Protein AF-A0A7J8V7Q7-F1 (afdb_monomer)

Foldseek 3Di:
DDPDDDALLVLLVLLLVLLVVCVVPVPPPVVVSLVSLVVSLVVLVVQQVVDPPPPLDRPWADQWWQGLLQSLLSSLSSCLSNVDALVRDPNLVSSLVNLVVQQFPQLFHAFDLVLLVLVVVVVCVVPDPPPPPDDPPPPSPDDPSTDGDPPNDHDLLSRLSNLSSCLSNVVLVVDCVSNVSSLVVLVVQADPVRFGDDDDFITDHPSPDTDRPPCSSPVRSVVSNVSCCVRRVVPD

InterPro domains:
  IPR008930 Terpenoid cyclases/protein prenyltransferase alpha-alpha toroid [SSF48239] (4-233)
  IPR018333 Squalene cyclase [PTHR11764] (4-233)
  IPR032696 Squalene cyclase, C-terminal [PF13243] (27-119)
  IPR032696 Squalene cyclase, C-terminal [PF13243] (122-229)

Radius of gyration: 18.78 Å; Cα contacts (8 Å, |Δi|>4): 303; chains: 1; bounding box: 58×44×45 Å

Mean predicted aligned error: 10.27 Å

Nearest PDB structures (foldseek):
  8j5z-assembly1_A  TM=9.417E-01  e=1.611E-15  Tripterygium wilfordii
  1w6k-assembly1_A  TM=9.459E-01  e=1.764E-14  Homo sapiens
  1w6j-assembly1_A  TM=9.317E-01  e=9.100E-15  Homo sapiens
  8qag-assembly1_A  TM=4.735E-01  e=1.764E+00  synthetic construct
  1ywt-assembly1_A  TM=2.504E-01  e=2.935E+00  Homo sapiens

Solvent-accessible surface area (backbone atoms only — not comparable to full-atom values): 13330 Å² total; per-residue (Å²): 140,80,89,80,77,90,48,62,57,62,49,18,52,51,33,40,53,52,46,52,48,43,73,78,42,66,82,65,60,49,66,63,53,50,54,50,42,51,54,49,48,51,51,52,53,47,58,62,55,77,64,86,63,91,76,76,72,74,68,43,79,30,68,66,25,60,30,48,38,47,31,43,23,32,47,36,48,21,40,33,48,73,71,43,39,49,90,79,28,70,68,48,42,51,51,48,54,44,53,64,73,57,53,35,96,82,26,28,26,24,71,31,68,58,22,53,46,45,44,53,51,52,53,49,60,75,71,45,97,55,83,81,81,56,71,97,81,66,86,62,95,72,70,62,56,76,32,60,26,85,87,70,40,62,34,65,50,42,26,20,33,41,45,44,24,37,55,63,44,48,35,50,83,75,57,42,63,64,52,54,31,29,48,51,46,51,61,73,51,46,43,98,89,69,50,46,71,89,73,80,76,50,26,31,41,87,73,78,43,77,38,80,60,80,60,44,50,51,55,35,41,54,50,28,52,51,51,41,45,58,63,57,73,58,52,129

Structure (mmCIF, N/CA/C/O backbone):
data_AF-A0A7J8V7Q7-F1
#
_entry.id   AF-A0A7J8V7Q7-F1
#
loop_
_atom_site.group_PDB
_atom_site.id
_atom_site.type_symbol
_atom_site.label_atom_id
_atom_site.label_alt_id
_atom_site.label_comp_id
_atom_site.label_asym_id
_atom_site.label_entity_id
_atom_site.label_seq_id
_atom_site.pdbx_PDB_ins_code
_atom_site.Cartn_x
_atom_site.Cartn_y
_atom_site.Cartn_z
_atom_site.occupancy
_atom_site.B_iso_or_equiv
_atom_site.auth_seq_id
_atom_site.auth_comp_id
_atom_site.auth_asym_id
_atom_site.auth_atom_id
_atom_site.pdbx_PDB_model_num
ATOM 1 N N . MET A 1 1 ? 18.958 2.320 27.757 1.00 29.66 1 MET A N 1
ATOM 2 C CA . MET A 1 1 ? 18.948 1.315 26.677 1.00 29.66 1 MET A CA 1
ATOM 3 C C . MET A 1 1 ? 17.502 0.962 26.425 1.00 29.66 1 MET A C 1
ATOM 5 O O . MET A 1 1 ? 16.954 0.161 27.166 1.00 29.66 1 MET A O 1
ATOM 9 N N . ASP A 1 2 ? 16.879 1.636 25.466 1.00 30.38 2 ASP A N 1
ATOM 10 C CA . ASP A 1 2 ? 15.508 1.348 25.057 1.00 30.38 2 ASP A CA 1
ATOM 11 C C . ASP A 1 2 ? 15.601 0.838 23.616 1.00 30.38 2 ASP A C 1
ATOM 13 O O . ASP A 1 2 ? 15.837 1.603 22.685 1.00 30.38 2 ASP A O 1
ATOM 17 N N 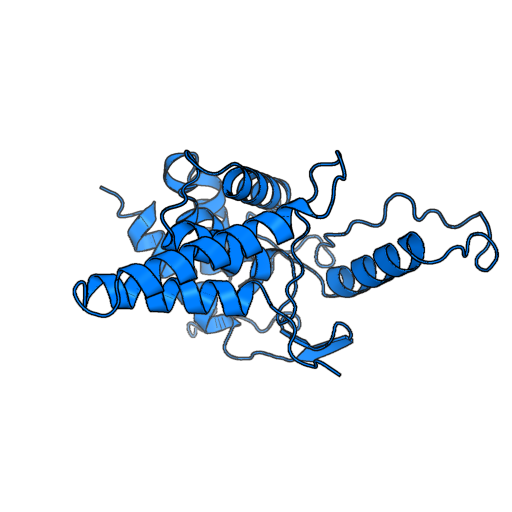. TRP A 1 3 ? 15.602 -0.485 23.447 1.00 37.41 3 TRP A N 1
ATOM 18 C CA . TRP A 1 3 ? 15.808 -1.129 22.142 1.00 37.41 3 TRP A CA 1
ATOM 19 C C . TRP A 1 3 ? 14.508 -1.214 21.319 1.00 37.41 3 TRP A C 1
ATOM 21 O O . TRP A 1 3 ? 14.531 -1.683 20.183 1.00 37.41 3 TRP A O 1
ATOM 31 N N . GLN A 1 4 ? 13.373 -0.747 21.857 1.00 45.50 4 GLN A N 1
ATOM 32 C CA . GLN A 1 4 ? 12.086 -0.714 21.160 1.00 45.50 4 GLN A CA 1
ATOM 33 C C . GLN A 1 4 ? 11.861 0.642 20.491 1.00 45.50 4 GLN A C 1
ATOM 35 O O . GLN A 1 4 ? 11.485 1.625 21.124 1.00 45.50 4 GLN A O 1
ATOM 40 N N . HIS A 1 5 ? 12.055 0.682 19.177 1.00 57.38 5 HIS A N 1
ATOM 41 C CA . HIS A 1 5 ? 11.682 1.839 18.371 1.00 57.38 5 HIS A CA 1
ATOM 42 C C . HIS A 1 5 ? 10.212 1.725 17.946 1.00 57.38 5 HIS A C 1
ATOM 44 O O . HIS A 1 5 ? 9.703 0.634 17.680 1.00 57.38 5 HIS A O 1
ATOM 50 N N . ARG A 1 6 ? 9.511 2.862 17.891 1.00 63.06 6 ARG A N 1
ATOM 51 C CA . ARG A 1 6 ? 8.138 2.928 17.374 1.00 63.06 6 ARG A CA 1
ATOM 52 C C . ARG A 1 6 ? 8.191 2.984 15.850 1.00 63.06 6 ARG A C 1
ATOM 54 O O . ARG A 1 6 ? 8.790 3.899 15.298 1.00 63.06 6 ARG A O 1
ATOM 61 N N . TYR A 1 7 ? 7.553 2.019 15.198 1.00 69.69 7 TYR A N 1
ATOM 62 C CA . TYR A 1 7 ? 7.529 1.885 13.742 1.00 69.69 7 TYR A CA 1
ATOM 63 C C . TYR A 1 7 ? 6.124 2.134 13.201 1.00 69.69 7 TYR A C 1
ATOM 65 O O . TYR A 1 7 ? 5.144 1.644 13.766 1.00 69.69 7 TYR A O 1
ATOM 73 N N . VAL A 1 8 ? 6.031 2.857 12.085 1.00 76.06 8 VAL A N 1
ATOM 74 C CA . VAL A 1 8 ? 4.761 3.185 11.416 1.00 76.06 8 VAL A CA 1
ATOM 75 C C . VAL A 1 8 ? 4.003 1.918 11.024 1.00 76.06 8 VAL A C 1
ATOM 77 O O . VAL A 1 8 ? 2.780 1.870 11.133 1.00 76.06 8 VAL A O 1
ATOM 80 N N . GLU A 1 9 ? 4.722 0.882 10.608 1.00 76.12 9 GLU A N 1
ATOM 81 C CA . GLU A 1 9 ? 4.171 -0.391 10.154 1.00 76.12 9 GLU A CA 1
ATOM 82 C C . GLU A 1 9 ? 3.488 -1.136 11.306 1.00 76.12 9 GLU A C 1
ATOM 84 O O . GLU A 1 9 ? 2.315 -1.503 11.209 1.00 76.12 9 GLU A O 1
ATOM 89 N N . CYS A 1 10 ? 4.183 -1.260 12.443 1.00 81.69 10 CYS A N 1
ATOM 90 C CA . CYS A 1 10 ? 3.647 -1.882 13.653 1.00 81.69 10 CYS A CA 1
ATOM 91 C C . CYS A 1 10 ? 2.465 -1.084 14.218 1.00 81.69 10 CYS A C 1
ATOM 93 O O . CYS A 1 10 ? 1.445 -1.660 14.597 1.00 81.69 10 CYS A O 1
ATOM 95 N N . THR A 1 11 ? 2.578 0.248 14.253 1.00 84.31 11 THR A N 1
ATOM 96 C CA . THR A 1 11 ? 1.502 1.126 14.729 1.00 84.31 11 THR A CA 1
ATOM 97 C C . THR A 1 11 ? 0.268 1.036 13.831 1.00 84.31 11 THR A C 1
ATOM 99 O O . THR A 1 11 ? -0.846 0.914 14.335 1.00 84.31 11 THR A O 1
ATOM 102 N N . SER A 1 12 ? 0.446 1.028 12.510 1.00 85.69 12 SER A N 1
ATOM 103 C CA . SER A 1 12 ? -0.652 0.882 11.552 1.00 85.69 12 SER A CA 1
ATOM 104 C C . SER A 1 12 ? -1.359 -0.468 11.678 1.00 85.69 12 SER A C 1
ATOM 106 O O . SER A 1 12 ? -2.589 -0.510 11.715 1.00 85.69 12 SER A O 1
ATOM 108 N N . ALA A 1 13 ? -0.607 -1.565 11.799 1.00 87.44 13 ALA A N 1
ATOM 109 C CA . ALA A 1 13 ? -1.185 -2.891 12.006 1.00 87.44 13 ALA A CA 1
ATOM 110 C C . ALA A 1 13 ? -2.017 -2.954 13.300 1.00 87.44 13 ALA A C 1
ATOM 112 O O . ALA A 1 13 ? -3.133 -3.478 13.297 1.00 87.44 13 ALA A O 1
ATOM 113 N N . ALA A 1 14 ? -1.520 -2.349 14.385 1.00 89.38 14 ALA A N 1
ATOM 114 C CA . ALA A 1 14 ? -2.255 -2.253 15.643 1.00 89.38 14 ALA A CA 1
ATOM 115 C C . ALA A 1 14 ? -3.551 -1.434 15.501 1.00 89.38 14 ALA A C 1
ATOM 117 O O . ALA A 1 14 ? -4.594 -1.871 15.985 1.00 89.38 14 ALA A O 1
ATOM 118 N N . ILE A 1 15 ? -3.522 -0.292 14.797 1.00 89.19 15 ILE A N 1
ATOM 119 C CA . ILE A 1 15 ? -4.731 0.505 14.521 1.00 89.19 15 ILE A CA 1
ATOM 120 C C . ILE A 1 15 ? -5.761 -0.330 13.756 1.00 89.19 15 ILE A C 1
ATOM 122 O O . ILE A 1 15 ? -6.925 -0.353 14.144 1.00 89.19 15 ILE A O 1
ATOM 126 N N . GLN A 1 16 ? -5.351 -1.033 12.697 1.00 89.38 16 GLN A N 1
ATOM 127 C CA . GLN A 1 16 ? -6.253 -1.856 11.882 1.00 89.38 16 GLN A CA 1
ATOM 128 C C . GLN A 1 16 ? -6.926 -2.960 12.708 1.00 89.38 16 GLN A C 1
ATOM 130 O O . GLN A 1 16 ? -8.142 -3.156 12.610 1.00 89.38 16 GLN A O 1
ATOM 135 N N . ALA A 1 17 ? -6.152 -3.652 13.550 1.00 91.19 17 ALA A N 1
ATOM 136 C CA . ALA A 1 17 ? -6.665 -4.693 14.434 1.00 91.19 17 ALA A CA 1
ATOM 137 C C . ALA A 1 17 ? -7.655 -4.122 15.461 1.00 91.19 17 ALA A C 1
ATOM 139 O O . ALA A 1 17 ? -8.765 -4.634 15.598 1.00 91.19 17 ALA A O 1
ATOM 140 N N . LEU A 1 18 ? -7.295 -3.022 16.129 1.00 90.31 18 LEU A N 1
ATOM 141 C CA . LEU A 1 18 ? -8.142 -2.366 17.128 1.00 90.31 18 LEU A CA 1
ATOM 142 C C . LEU A 1 18 ? -9.422 -1.779 16.522 1.00 90.31 18 LEU A C 1
ATOM 144 O O . LEU A 1 18 ? -10.497 -1.918 17.104 1.00 90.31 18 LEU A O 1
ATOM 148 N N . ALA A 1 19 ? -9.333 -1.163 15.343 1.00 88.69 19 ALA A N 1
ATOM 149 C CA . ALA A 1 19 ? -10.485 -0.627 14.626 1.00 88.69 19 ALA A CA 1
ATOM 150 C C . ALA A 1 19 ? -11.458 -1.742 14.214 1.00 88.69 19 ALA A C 1
ATOM 152 O O . ALA A 1 19 ? -12.671 -1.583 14.348 1.00 88.69 19 ALA A O 1
ATOM 153 N N . SER A 1 20 ? -10.938 -2.887 13.761 1.00 89.44 20 SER A N 1
ATOM 154 C CA . SER A 1 20 ? -11.755 -4.058 13.412 1.00 89.44 20 SER A CA 1
ATOM 155 C C . SER A 1 20 ? -12.376 -4.706 14.650 1.00 89.44 20 SER A C 1
ATOM 157 O O . SER A 1 20 ? -13.566 -5.012 14.655 1.00 89.44 20 SER A O 1
ATOM 159 N N . PHE A 1 21 ? -11.609 -4.840 15.735 1.00 91.25 21 PHE A N 1
ATOM 160 C CA . PHE A 1 21 ? -12.097 -5.363 17.010 1.00 91.25 21 PHE A CA 1
ATOM 161 C C . PHE A 1 21 ? -13.221 -4.497 17.590 1.00 91.25 21 PHE A C 1
ATOM 163 O O . PHE A 1 21 ? -14.263 -5.024 17.971 1.00 91.25 21 PHE A O 1
ATOM 170 N N . LYS A 1 22 ? -13.066 -3.166 17.571 1.00 90.25 22 LYS A N 1
ATOM 171 C CA . LYS A 1 22 ? -14.096 -2.216 18.020 1.00 90.25 22 LYS A CA 1
ATOM 172 C C . LYS A 1 22 ? -15.410 -2.352 17.240 1.00 90.25 22 LYS A C 1
ATOM 174 O O . LYS A 1 22 ? -16.469 -2.132 17.818 1.00 90.25 22 LYS A O 1
ATOM 179 N N . LYS A 1 23 ? -15.365 -2.718 15.951 1.00 88.06 23 LYS A N 1
ATOM 180 C CA . LYS A 1 23 ? -16.579 -2.972 15.150 1.00 88.06 23 LYS A CA 1
ATOM 181 C C . LYS A 1 23 ? -17.329 -4.228 15.607 1.00 88.06 23 LYS A C 1
ATOM 183 O O . LYS A 1 23 ? -18.551 -4.239 15.548 1.00 88.06 23 LYS A O 1
ATOM 188 N N . LEU A 1 24 ? -16.610 -5.264 16.043 1.00 91.25 24 LEU A N 1
ATOM 189 C CA . LEU A 1 24 ? -17.197 -6.529 16.500 1.00 91.25 24 LEU A CA 1
ATOM 190 C C . LEU A 1 24 ? -17.627 -6.487 17.975 1.00 91.25 24 LEU A C 1
ATOM 192 O O . LEU A 1 24 ? -18.631 -7.096 18.332 1.00 91.25 24 LEU A O 1
ATOM 196 N N . TYR A 1 25 ? -16.895 -5.753 18.819 1.00 91.12 25 TYR A N 1
ATOM 197 C CA . TYR A 1 25 ? -17.124 -5.661 20.265 1.00 91.12 25 TYR A CA 1
ATOM 198 C C . TYR A 1 25 ? -17.185 -4.195 20.734 1.00 91.12 25 TYR A C 1
ATOM 200 O O . TYR A 1 25 ? -16.265 -3.714 21.400 1.00 91.12 25 TYR A O 1
ATOM 208 N N . PRO A 1 26 ? -18.267 -3.462 20.410 1.00 86.81 26 PRO A N 1
ATOM 209 C CA . PRO A 1 26 ? -18.364 -2.016 20.636 1.00 86.81 26 PRO A CA 1
ATOM 210 C C . PRO A 1 26 ? -18.511 -1.597 22.107 1.00 86.81 26 PRO A C 1
ATOM 212 O O . PRO A 1 26 ? -18.423 -0.407 22.402 1.00 86.81 26 PRO A O 1
ATOM 215 N N . GLU A 1 27 ? -18.740 -2.537 23.025 1.00 89.75 27 GLU A N 1
ATOM 216 C CA . GLU A 1 27 ? -18.873 -2.275 24.468 1.00 89.75 27 GLU A CA 1
ATOM 217 C C . GLU A 1 27 ? -17.556 -2.488 25.235 1.00 89.75 27 GLU A C 1
ATOM 219 O O . GLU A 1 27 ? -17.410 -2.049 26.376 1.00 89.75 27 GLU A O 1
ATOM 224 N N . HIS A 1 28 ? -16.565 -3.148 24.626 1.00 89.56 28 HIS A N 1
ATOM 225 C CA . HIS A 1 28 ? -15.325 -3.491 25.311 1.00 89.56 28 HIS A CA 1
ATOM 226 C C . HIS A 1 28 ? -14.294 -2.361 25.210 1.00 89.56 28 HIS A C 1
ATOM 228 O O . HIS A 1 28 ? -13.642 -2.196 24.180 1.00 89.56 28 HIS A O 1
ATOM 234 N N . ARG A 1 29 ? -14.087 -1.624 26.312 1.00 88.56 29 ARG A N 1
ATOM 235 C CA . ARG A 1 29 ? -13.003 -0.626 26.474 1.00 88.56 29 ARG A CA 1
ATOM 236 C C . ARG A 1 29 ? -12.926 0.407 25.342 1.00 88.56 29 ARG A C 1
ATOM 238 O O . ARG A 1 29 ? -11.850 0.801 24.895 1.00 88.56 29 ARG A O 1
ATOM 245 N N . THR A 1 30 ? -14.080 0.861 24.877 1.00 88.38 30 THR A N 1
ATOM 246 C CA . THR A 1 30 ? -14.207 1.691 23.673 1.00 88.38 30 THR A CA 1
ATOM 247 C C . THR A 1 30 ? -13.466 3.018 23.762 1.00 88.38 30 THR A C 1
ATOM 249 O O . THR A 1 30 ? -12.860 3.443 22.775 1.00 88.38 30 THR A O 1
ATOM 252 N N . GLU A 1 31 ? -13.485 3.650 24.934 1.00 89.12 31 GLU A N 1
ATOM 253 C CA . GLU A 1 31 ? -12.775 4.902 25.194 1.00 89.12 31 GLU A CA 1
ATOM 254 C C . GLU A 1 31 ? -11.254 4.704 25.147 1.00 89.12 31 GLU A C 1
ATOM 256 O O . GLU A 1 31 ? -10.566 5.412 24.412 1.00 89.12 31 GLU A O 1
ATOM 261 N N . ASP A 1 32 ? -10.733 3.674 25.822 1.00 90.88 32 ASP A N 1
ATOM 262 C CA . ASP A 1 32 ? -9.305 3.331 25.793 1.00 90.88 32 ASP A CA 1
ATOM 263 C C . ASP A 1 32 ? -8.821 3.032 24.371 1.00 90.88 32 ASP A C 1
ATOM 265 O O . ASP A 1 32 ? -7.768 3.514 23.949 1.00 90.88 32 ASP A O 1
ATOM 269 N N . ILE A 1 33 ? -9.597 2.247 23.616 1.00 90.12 33 ILE A N 1
ATOM 270 C CA . ILE A 1 33 ? -9.275 1.891 22.231 1.00 90.12 33 ILE A CA 1
ATOM 271 C C . ILE A 1 33 ? -9.261 3.144 21.354 1.00 90.12 33 ILE A C 1
ATOM 273 O O . ILE A 1 33 ? -8.347 3.326 20.550 1.00 90.12 33 ILE A O 1
ATOM 277 N N . GLN A 1 34 ? -10.240 4.034 21.515 1.00 89.50 34 GLN A N 1
ATOM 278 C CA . GLN A 1 34 ? -10.316 5.271 20.743 1.00 89.50 34 GLN A CA 1
ATOM 279 C C . GLN A 1 34 ? -9.164 6.225 21.071 1.00 89.50 34 GLN A C 1
ATOM 281 O O . GLN A 1 34 ? -8.552 6.766 20.150 1.00 89.50 34 GLN A O 1
ATOM 286 N N . ASN A 1 35 ? -8.812 6.366 22.349 1.00 91.75 35 ASN A N 1
ATOM 287 C CA . ASN A 1 35 ? -7.662 7.154 22.789 1.00 91.75 35 ASN A CA 1
ATOM 288 C C . ASN A 1 35 ? -6.340 6.565 22.268 1.00 91.75 35 ASN A C 1
ATOM 290 O O . ASN A 1 35 ? -5.453 7.301 21.830 1.00 91.75 35 ASN A O 1
ATOM 294 N N . CYS A 1 36 ? -6.214 5.234 22.260 1.00 91.31 36 CYS A N 1
ATOM 295 C CA . CYS A 1 36 ? -5.058 4.537 21.701 1.00 91.31 36 CYS A CA 1
ATOM 296 C C . CYS A 1 36 ? -4.917 4.794 20.193 1.00 91.31 36 CYS A C 1
ATOM 298 O O . CYS A 1 36 ? -3.841 5.190 19.742 1.00 91.31 36 CYS A O 1
ATOM 300 N N . ILE A 1 37 ? -6.007 4.644 19.431 1.00 90.31 37 ILE A N 1
ATOM 301 C CA . ILE A 1 37 ? -6.035 4.926 17.990 1.00 90.31 37 ILE A CA 1
ATOM 302 C C . ILE A 1 37 ? -5.714 6.402 17.720 1.00 90.31 37 ILE A C 1
ATOM 304 O O . ILE A 1 37 ? -4.909 6.684 16.838 1.00 90.31 37 ILE A O 1
ATOM 308 N N . GLY A 1 38 ? -6.273 7.338 18.495 1.00 89.38 38 GLY A N 1
ATOM 309 C CA . GLY A 1 38 ? -6.007 8.774 18.349 1.00 89.38 38 GLY A CA 1
ATOM 310 C C . GLY A 1 38 ? -4.520 9.110 18.472 1.00 89.38 38 GLY A C 1
ATOM 311 O O . GLY A 1 38 ? -3.931 9.673 17.552 1.00 89.38 38 GLY A O 1
ATOM 312 N N . ARG A 1 39 ? -3.874 8.647 19.549 1.00 89.31 39 ARG A N 1
ATOM 313 C CA . ARG A 1 39 ? -2.424 8.810 19.745 1.00 89.31 39 ARG A CA 1
ATOM 314 C C . ARG A 1 39 ? -1.589 8.146 18.650 1.00 89.31 39 ARG A C 1
ATOM 316 O O . ARG A 1 39 ? -0.522 8.638 18.289 1.00 89.31 39 ARG A O 1
ATOM 323 N N . ALA A 1 40 ? -2.031 6.989 18.167 1.00 87.50 40 ALA A N 1
ATOM 324 C CA . ALA A 1 40 ? -1.342 6.249 17.119 1.00 87.50 40 ALA A CA 1
ATOM 325 C C . ALA A 1 40 ? -1.409 6.986 15.767 1.00 87.50 40 ALA A C 1
ATOM 327 O O . ALA A 1 40 ? -0.415 7.036 15.046 1.00 87.50 40 ALA A O 1
ATOM 328 N N . VAL A 1 41 ? -2.546 7.616 15.457 1.00 87.12 41 VAL A N 1
ATOM 329 C CA . VAL A 1 41 ? -2.707 8.497 14.291 1.00 87.12 41 VAL A CA 1
ATOM 330 C C . VAL A 1 41 ? -1.810 9.722 14.405 1.00 87.12 41 VAL A C 1
ATOM 332 O O . VAL A 1 41 ? -1.062 9.990 13.472 1.00 87.12 41 VAL A O 1
ATOM 335 N N . GLU A 1 42 ? -1.818 10.415 15.546 1.00 86.75 42 GLU A N 1
ATOM 336 C CA . GLU A 1 42 ? -0.945 11.574 15.780 1.00 86.75 42 GLU A CA 1
ATOM 337 C C . GLU A 1 42 ? 0.534 11.217 15.603 1.00 86.75 42 GLU A C 1
ATOM 339 O O . GLU A 1 42 ? 1.288 11.971 14.995 1.00 86.75 42 GLU A O 1
ATOM 344 N N . PHE A 1 43 ? 0.952 10.040 16.079 1.00 83.81 43 PHE A N 1
ATOM 345 C CA . PHE A 1 43 ? 2.304 9.537 15.849 1.00 83.81 43 PHE A CA 1
ATOM 346 C C . PHE A 1 43 ? 2.601 9.363 14.353 1.00 83.81 43 PHE A C 1
ATOM 348 O O . PHE A 1 43 ? 3.640 9.820 13.884 1.00 83.81 43 PHE A O 1
ATOM 355 N N . ILE A 1 44 ? 1.692 8.744 13.593 1.00 80.19 44 ILE A N 1
ATOM 356 C CA . ILE A 1 44 ? 1.855 8.546 12.146 1.00 80.19 44 ILE A CA 1
ATOM 357 C C . ILE A 1 44 ? 1.913 9.886 11.395 1.00 80.19 44 ILE A C 1
ATOM 359 O O . ILE A 1 44 ? 2.717 10.033 10.475 1.00 80.19 44 ILE A O 1
ATOM 363 N N . GLU A 1 45 ? 1.072 10.850 11.765 1.00 81.69 45 GLU A N 1
ATOM 364 C CA . GLU A 1 45 ? 1.049 12.186 11.161 1.00 81.69 45 GLU A CA 1
ATOM 365 C C . GLU A 1 45 ? 2.318 12.973 11.506 1.00 81.69 45 GLU A C 1
ATOM 367 O O . GLU A 1 45 ? 2.939 13.549 10.617 1.00 81.69 45 GLU A O 1
ATOM 372 N N . LYS A 1 46 ? 2.781 12.914 12.761 1.00 77.81 46 LYS A N 1
ATOM 373 C CA . LYS A 1 46 ? 4.031 13.557 13.187 1.00 77.81 46 LYS A CA 1
ATOM 374 C C . LYS A 1 46 ? 5.248 12.979 12.470 1.00 77.81 46 LYS A C 1
ATOM 376 O O . LYS A 1 46 ? 6.101 13.736 12.027 1.00 77.81 46 LYS A O 1
ATOM 381 N N . MET A 1 47 ? 5.297 11.659 12.290 1.00 69.06 47 MET A N 1
ATOM 382 C CA . MET A 1 47 ? 6.362 11.006 11.520 1.00 69.06 47 MET A CA 1
ATOM 383 C C . MET A 1 47 ? 6.373 11.424 10.049 1.00 69.06 47 ME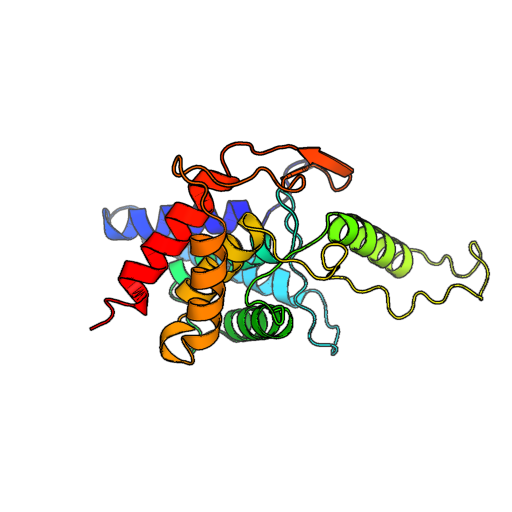T A C 1
ATOM 385 O O . MET A 1 47 ? 7.421 11.389 9.423 1.00 69.06 47 MET A O 1
ATOM 389 N N . GLN A 1 48 ? 5.234 11.852 9.499 1.00 65.31 48 GLN A N 1
ATOM 390 C CA . GLN A 1 48 ? 5.173 12.432 8.158 1.00 65.31 48 GLN A CA 1
ATOM 391 C C . GLN A 1 48 ? 5.512 13.937 8.133 1.00 65.31 48 GLN A C 1
ATOM 393 O O . GLN A 1 48 ? 5.742 14.483 7.058 1.00 65.31 48 GLN A O 1
ATOM 398 N N . ALA A 1 49 ? 5.512 14.614 9.286 1.00 51.91 49 ALA A N 1
ATOM 399 C CA . ALA A 1 49 ? 5.683 16.062 9.420 1.00 51.91 49 ALA A CA 1
ATOM 400 C C . ALA A 1 49 ? 7.062 16.498 9.956 1.00 51.91 49 ALA A C 1
ATOM 402 O O . ALA A 1 49 ? 7.349 17.691 9.950 1.00 51.91 49 ALA A O 1
ATOM 403 N N . GLU A 1 50 ? 7.905 15.574 10.434 1.00 45.97 50 GLU A N 1
ATOM 404 C CA . GLU A 1 50 ? 9.203 15.885 11.072 1.00 45.97 50 GLU A CA 1
ATOM 405 C C . GLU A 1 50 ? 10.311 16.355 10.108 1.00 45.97 50 GLU A C 1
ATOM 407 O O . GLU A 1 50 ? 11.397 16.720 10.552 1.00 45.97 50 GLU A O 1
ATOM 412 N N . ASP A 1 51 ? 10.019 16.455 8.816 1.00 38.16 51 ASP A N 1
ATOM 413 C CA . ASP A 1 51 ? 10.899 17.010 7.795 1.00 38.16 51 ASP A CA 1
ATOM 414 C C . ASP A 1 51 ? 10.191 18.220 7.153 1.00 38.16 51 ASP A C 1
ATOM 416 O O . ASP A 1 51 ? 9.302 18.102 6.309 1.00 38.16 51 ASP A O 1
ATOM 420 N N . GLY A 1 52 ? 10.572 19.415 7.607 1.00 35.00 52 GLY A N 1
ATOM 421 C CA . GLY A 1 52 ? 10.165 20.703 7.049 1.00 35.00 52 GLY A CA 1
ATOM 422 C C . GLY A 1 52 ? 10.865 21.063 5.733 1.00 35.00 52 GLY A C 1
ATOM 423 O O . GLY A 1 52 ? 11.099 22.245 5.487 1.00 35.00 52 GLY A O 1
ATOM 424 N N . SER A 1 53 ? 11.213 20.093 4.889 1.00 29.95 53 SER A N 1
ATOM 425 C CA . SER A 1 53 ? 11.620 20.330 3.510 1.00 29.95 53 SER A CA 1
ATOM 426 C C . SER A 1 53 ? 10.414 20.798 2.702 1.00 29.95 53 SER A C 1
ATOM 428 O O . SER A 1 53 ? 9.476 20.057 2.394 1.00 29.95 53 SER A O 1
ATOM 430 N N . CYS A 1 54 ? 10.457 22.064 2.302 1.00 27.66 54 CYS A N 1
ATOM 431 C CA . CYS A 1 54 ? 9.537 22.682 1.352 1.00 27.66 54 CYS A CA 1
ATOM 432 C C . CYS A 1 54 ? 9.605 22.071 -0.068 1.00 27.66 54 CYS A C 1
ATOM 434 O O . CYS A 1 54 ? 9.030 22.651 -0.986 1.00 27.66 54 CYS A O 1
ATOM 436 N N . ASN A 1 55 ? 10.254 20.913 -0.261 1.00 25.44 55 ASN A N 1
ATOM 437 C CA . ASN A 1 55 ? 10.432 20.266 -1.565 1.00 25.44 55 ASN A CA 1
ATOM 438 C C . ASN A 1 55 ? 9.467 19.099 -1.839 1.00 25.44 55 ASN A C 1
ATOM 440 O O . ASN A 1 55 ? 9.604 18.422 -2.850 1.00 25.44 55 ASN A O 1
ATOM 444 N N . GLY A 1 56 ? 8.445 18.878 -1.004 1.00 30.44 56 GLY A N 1
ATOM 445 C CA . GLY A 1 56 ? 7.348 17.962 -1.354 1.00 30.44 56 GLY A CA 1
ATOM 446 C C . GLY A 1 56 ? 7.702 16.469 -1.344 1.00 30.44 56 GLY A C 1
ATOM 447 O O . GLY A 1 56 ? 6.925 15.665 -1.859 1.00 30.44 56 GLY A O 1
ATOM 448 N N . ASP A 1 57 ? 8.820 16.086 -0.730 1.00 35.44 57 ASP A N 1
ATOM 449 C CA . ASP A 1 57 ? 9.232 14.689 -0.626 1.00 35.44 57 ASP A CA 1
ATOM 450 C C . ASP A 1 57 ? 8.522 13.969 0.537 1.00 35.44 57 ASP A C 1
ATOM 452 O O . ASP A 1 57 ? 8.398 14.461 1.658 1.00 35.44 57 ASP A O 1
ATOM 456 N N . PHE A 1 58 ? 7.982 12.785 0.247 1.00 41.34 58 PHE A N 1
ATOM 457 C CA . PHE A 1 58 ? 7.257 11.939 1.193 1.00 41.34 58 PHE A CA 1
ATOM 458 C C . PHE A 1 58 ? 8.244 11.163 2.071 1.00 41.34 58 PHE A C 1
ATOM 460 O O . PHE A 1 58 ? 8.698 10.085 1.693 1.00 41.34 58 PHE A O 1
ATOM 467 N N . ASP A 1 59 ? 8.573 11.683 3.254 1.00 45.78 59 ASP A N 1
ATOM 468 C CA . ASP A 1 59 ? 9.646 11.115 4.078 1.00 45.78 59 ASP A CA 1
ATOM 469 C C . ASP A 1 59 ? 9.228 9.905 4.945 1.00 45.78 59 ASP A C 1
ATOM 471 O O . ASP A 1 59 ? 9.325 9.913 6.170 1.00 45.78 59 ASP A O 1
ATOM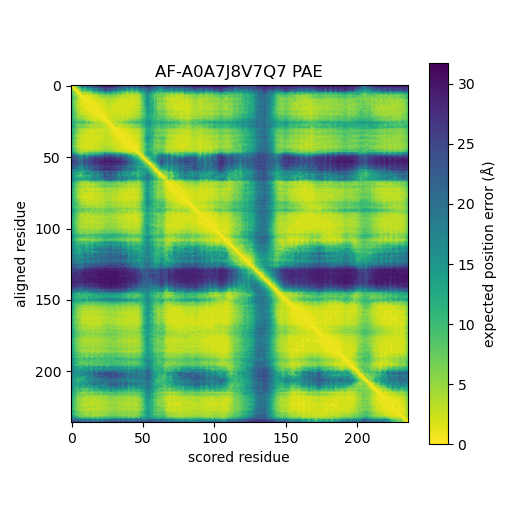 475 N N . ARG A 1 60 ? 8.751 8.809 4.332 1.00 53.31 60 ARG A N 1
ATOM 476 C CA . ARG A 1 60 ? 8.469 7.554 5.062 1.00 53.31 60 ARG A CA 1
ATOM 477 C C . ARG A 1 60 ? 9.493 6.465 4.774 1.00 53.31 60 ARG A C 1
ATOM 479 O O . ARG A 1 60 ? 9.505 5.885 3.698 1.00 53.31 60 ARG A O 1
ATOM 486 N N . TYR A 1 61 ? 10.297 6.127 5.782 1.00 51.31 61 TYR A N 1
ATOM 487 C CA . TYR A 1 61 ? 11.216 4.991 5.719 1.00 51.31 61 TYR A CA 1
ATOM 488 C C . TYR A 1 61 ? 10.516 3.694 6.140 1.00 51.31 61 TYR A C 1
ATOM 490 O O . TYR A 1 61 ? 10.105 3.560 7.295 1.00 51.31 61 TYR A O 1
ATOM 498 N N . GLY A 1 62 ? 10.418 2.727 5.229 1.00 51.41 62 GLY A N 1
ATOM 499 C CA . GLY A 1 62 ? 10.110 1.343 5.576 1.00 51.41 62 GLY A CA 1
ATOM 500 C C . GLY A 1 62 ? 11.283 0.747 6.341 1.00 51.41 62 GLY A C 1
ATOM 501 O O . GLY A 1 62 ? 12.378 0.607 5.804 1.00 51.41 62 GLY A O 1
ATOM 502 N N . SER A 1 63 ? 11.070 0.424 7.614 1.00 53.50 63 SER A N 1
ATOM 503 C CA . SER A 1 63 ? 12.102 -0.189 8.460 1.00 53.50 63 SER A CA 1
ATOM 504 C C . SER A 1 63 ? 12.200 -1.701 8.259 1.00 53.50 63 SER A C 1
ATOM 506 O O . SER A 1 63 ? 13.198 -2.302 8.653 1.00 53.50 63 SER A O 1
ATOM 508 N N . TRP A 1 64 ? 11.175 -2.291 7.633 1.00 54.75 64 TRP A N 1
ATOM 509 C CA . TRP A 1 64 ? 11.027 -3.737 7.432 1.00 54.75 64 TRP A CA 1
ATOM 510 C C . TRP A 1 64 ? 10.836 -4.148 5.957 1.00 54.75 64 TRP A C 1
ATOM 512 O O . TRP A 1 64 ? 10.717 -5.336 5.655 1.00 54.75 64 TRP A O 1
ATOM 522 N N . GLY A 1 65 ? 10.810 -3.183 5.032 1.00 52.97 65 GLY A N 1
ATOM 523 C CA . GLY A 1 65 ? 10.640 -3.374 3.587 1.00 52.97 65 GLY A CA 1
ATOM 524 C C . GLY A 1 65 ? 11.126 -2.146 2.815 1.00 52.97 65 GLY A C 1
ATOM 525 O O . GLY A 1 65 ? 11.222 -1.065 3.392 1.00 52.97 65 GLY A O 1
ATOM 526 N N . ILE A 1 66 ? 11.461 -2.311 1.537 1.00 55.91 66 ILE A N 1
ATOM 527 C CA . ILE A 1 66 ? 12.051 -1.257 0.695 1.00 55.91 66 ILE A CA 1
ATOM 528 C C . ILE A 1 66 ? 10.960 -0.511 -0.075 1.00 55.91 66 ILE A C 1
ATOM 530 O O . ILE A 1 66 ? 10.272 -1.118 -0.884 1.00 55.91 66 ILE A O 1
ATOM 534 N N . CYS A 1 67 ? 10.794 0.797 0.092 1.00 63.53 67 CYS A N 1
ATOM 535 C CA . CYS A 1 67 ? 10.980 1.576 1.314 1.00 63.53 67 CYS A CA 1
ATOM 536 C C . CYS A 1 67 ? 9.789 2.528 1.475 1.00 63.53 67 CYS A C 1
ATOM 538 O O . CYS A 1 67 ? 9.041 2.431 2.453 1.00 63.53 67 CYS A O 1
ATOM 540 N N . PHE A 1 68 ? 9.540 3.367 0.468 1.00 68.31 68 PHE A N 1
ATOM 541 C CA . PHE A 1 68 ? 8.460 4.357 0.501 1.00 68.31 68 PHE A CA 1
ATOM 542 C C . PHE A 1 68 ? 7.107 3.765 0.103 1.00 68.31 68 PHE A C 1
ATOM 544 O O . PHE A 1 68 ? 6.088 4.115 0.701 1.00 68.31 68 PHE A O 1
ATOM 551 N N . SER A 1 69 ? 7.089 2.836 -0.859 1.00 73.69 69 SER A N 1
ATOM 552 C CA . SER A 1 69 ? 5.890 2.080 -1.265 1.00 73.69 69 SER A CA 1
ATOM 553 C C . SER A 1 69 ? 5.305 1.308 -0.074 1.00 73.69 69 SER A C 1
ATOM 555 O O . SER A 1 69 ? 4.125 1.444 0.253 1.00 73.69 69 SER A O 1
ATOM 557 N N . TYR A 1 70 ? 6.161 0.580 0.648 1.00 77.94 70 TYR A N 1
ATOM 558 C CA . TYR A 1 70 ? 5.795 -0.208 1.823 1.00 77.94 70 TYR A CA 1
ATOM 559 C C . TYR A 1 70 ? 5.315 0.665 2.991 1.00 77.94 70 TYR A C 1
ATOM 561 O O . TYR A 1 70 ? 4.213 0.476 3.515 1.00 77.94 70 TYR A O 1
ATOM 569 N N . ALA A 1 71 ? 6.111 1.662 3.390 1.00 75.06 71 ALA A N 1
ATOM 570 C CA . ALA A 1 71 ? 5.766 2.521 4.519 1.00 75.06 71 ALA A CA 1
ATOM 571 C C . ALA A 1 71 ? 4.564 3.427 4.229 1.00 75.06 71 ALA A C 1
ATOM 573 O O . ALA A 1 71 ? 3.770 3.718 5.129 1.00 75.06 71 ALA A O 1
ATOM 574 N N . GL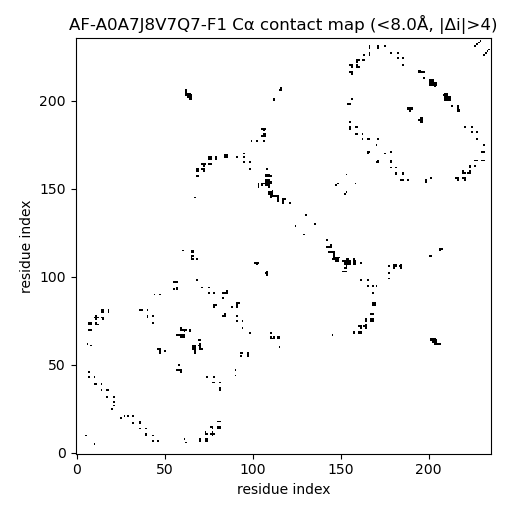Y A 1 72 ? 4.405 3.870 2.981 1.00 77.81 72 GLY A N 1
ATOM 575 C CA . GLY A 1 72 ? 3.242 4.641 2.572 1.00 77.81 72 GLY A CA 1
ATOM 576 C C . GLY A 1 72 ? 1.976 3.796 2.492 1.00 77.81 72 GLY A C 1
ATOM 577 O O . GLY A 1 72 ? 0.936 4.268 2.946 1.00 77.81 72 GLY A O 1
ATOM 578 N N . TRP A 1 73 ? 2.057 2.530 2.064 1.00 84.31 73 TRP A N 1
ATOM 579 C CA . TRP A 1 73 ? 0.931 1.597 2.158 1.00 84.31 73 TRP A CA 1
ATOM 580 C C . TRP A 1 73 ? 0.450 1.420 3.601 1.00 84.31 73 TRP A C 1
ATOM 582 O O . TRP A 1 73 ? -0.718 1.688 3.892 1.00 84.31 73 TRP A O 1
ATOM 592 N N . PHE A 1 74 ? 1.342 1.070 4.536 1.00 83.56 74 PHE A N 1
ATOM 593 C CA . PHE A 1 74 ? 0.978 0.980 5.955 1.00 83.56 74 PHE A CA 1
ATOM 594 C C . PHE A 1 74 ? 0.470 2.313 6.500 1.00 83.56 74 PHE A C 1
ATOM 596 O O . PHE A 1 74 ? -0.493 2.346 7.265 1.00 83.56 74 PHE A O 1
ATOM 603 N N . GLY A 1 75 ? 1.083 3.419 6.093 1.00 83.69 75 GLY A N 1
ATOM 604 C CA . GLY A 1 75 ? 0.675 4.756 6.482 1.00 83.69 75 GLY A CA 1
ATOM 605 C C . GLY A 1 75 ? -0.759 5.096 6.124 1.00 83.69 75 GLY A C 1
ATOM 606 O O . GLY A 1 75 ? -1.549 5.439 7.003 1.00 83.69 75 GLY A O 1
ATOM 607 N N . ILE A 1 76 ? -1.093 4.970 4.842 1.00 86.44 76 ILE A N 1
ATOM 608 C CA . ILE A 1 76 ? -2.436 5.243 4.335 1.00 86.44 76 ILE A CA 1
ATOM 609 C C . ILE A 1 76 ? -3.432 4.265 4.951 1.00 86.44 76 ILE A C 1
ATOM 611 O O . ILE A 1 76 ? -4.484 4.697 5.411 1.00 86.44 76 ILE A O 1
ATOM 615 N N . LYS A 1 77 ? -3.094 2.975 5.049 1.00 88.19 77 LYS A N 1
ATOM 616 C CA . LYS A 1 77 ? -3.995 1.966 5.615 1.00 88.19 77 LYS A CA 1
ATOM 617 C C . LYS A 1 77 ? -4.302 2.209 7.096 1.00 88.19 77 LYS A C 1
ATOM 619 O O . LYS A 1 77 ? -5.446 2.070 7.518 1.00 88.19 77 LYS A O 1
ATOM 624 N N . GLY A 1 78 ? -3.306 2.628 7.878 1.00 86.00 78 GLY A N 1
ATOM 625 C CA . GLY A 1 78 ? -3.481 2.975 9.291 1.00 86.00 78 GLY A CA 1
ATOM 626 C C . GLY A 1 78 ? -4.339 4.226 9.479 1.00 86.00 78 GLY A C 1
ATOM 627 O O . GLY A 1 78 ? -5.247 4.237 10.307 1.00 86.00 78 GLY A O 1
ATOM 628 N N . LEU A 1 79 ? -4.101 5.259 8.666 1.00 86.94 79 LEU A N 1
ATOM 629 C CA . LEU A 1 79 ? -4.911 6.479 8.668 1.00 86.94 79 LEU A CA 1
ATOM 630 C C . LEU A 1 79 ? -6.355 6.194 8.212 1.00 86.94 79 LEU A C 1
ATOM 632 O O . LEU A 1 79 ? -7.297 6.627 8.877 1.00 86.94 79 LEU A O 1
ATOM 636 N N . SER A 1 80 ? -6.534 5.405 7.150 1.00 89.62 80 SER A N 1
ATOM 637 C CA . SER A 1 80 ? -7.839 4.964 6.637 1.00 89.62 80 SER A CA 1
ATOM 638 C C . SER A 1 80 ? -8.629 4.169 7.677 1.00 89.62 80 SER A C 1
ATOM 640 O O . SER A 1 80 ? -9.787 4.484 7.957 1.00 89.62 80 SER A O 1
ATOM 642 N N . ALA A 1 81 ? -7.980 3.228 8.371 1.00 87.94 81 ALA A N 1
ATOM 643 C CA . ALA A 1 81 ? -8.595 2.461 9.455 1.00 87.94 81 ALA A CA 1
ATOM 644 C C . ALA A 1 81 ? -9.052 3.332 10.641 1.00 87.94 81 ALA A C 1
ATOM 646 O O . ALA A 1 81 ? -10.022 2.989 11.318 1.00 87.94 81 ALA A O 1
ATOM 647 N N . ALA A 1 82 ? -8.402 4.476 10.871 1.00 87.38 82 ALA A N 1
ATOM 648 C CA . ALA A 1 82 ? -8.817 5.465 11.865 1.00 87.38 82 ALA A CA 1
ATOM 649 C C . ALA A 1 82 ? -9.886 6.458 11.357 1.00 87.38 82 ALA A C 1
ATOM 651 O O . ALA A 1 82 ? -10.249 7.395 12.069 1.00 87.38 82 ALA A O 1
ATOM 652 N N . GLY A 1 83 ? -10.391 6.279 10.132 1.00 86.56 83 GLY A N 1
ATOM 653 C CA . GLY A 1 83 ? -11.405 7.137 9.518 1.00 86.56 83 GLY A CA 1
ATOM 654 C C . GLY A 1 83 ? -10.846 8.378 8.817 1.00 86.56 83 GLY A C 1
ATOM 655 O O . GLY A 1 83 ? -11.597 9.308 8.508 1.00 86.56 83 GLY A O 1
ATOM 656 N N . ARG A 1 84 ? -9.533 8.443 8.562 1.00 86.06 84 ARG A N 1
ATOM 657 C CA . ARG A 1 84 ? -8.946 9.488 7.716 1.00 86.06 84 ARG A CA 1
ATOM 658 C C . ARG A 1 84 ? -9.104 9.113 6.243 1.00 86.06 84 ARG A C 1
ATOM 660 O O . ARG A 1 84 ? -8.843 7.993 5.846 1.00 86.06 84 ARG A O 1
ATOM 667 N N . THR A 1 85 ? -9.516 10.059 5.419 1.00 88.25 85 THR A N 1
ATOM 668 C CA . THR A 1 85 ? -9.743 9.896 3.982 1.00 88.25 85 THR A CA 1
ATOM 669 C C . THR A 1 85 ? -9.016 10.997 3.224 1.00 88.25 85 THR A C 1
ATOM 671 O O . THR A 1 85 ? -8.579 11.993 3.810 1.00 88.25 85 THR A O 1
ATOM 674 N N . TYR A 1 86 ? -8.942 10.873 1.898 1.00 85.50 86 TYR A N 1
ATOM 675 C CA . TYR A 1 86 ? -8.361 11.907 1.040 1.00 85.50 86 TYR A CA 1
ATOM 676 C C . TYR A 1 86 ? -8.959 13.306 1.276 1.00 85.50 86 TYR A C 1
ATOM 678 O O . TYR A 1 86 ? -8.260 14.314 1.176 1.00 85.50 86 TYR A O 1
ATOM 686 N N . LYS A 1 87 ? -10.250 13.394 1.629 1.00 86.50 87 LYS A N 1
ATOM 687 C CA . LYS A 1 87 ? -10.947 14.668 1.872 1.00 86.50 87 LYS A CA 1
ATOM 688 C C . LYS A 1 87 ? -10.529 15.306 3.202 1.00 86.50 87 LYS A C 1
ATOM 690 O O . LYS A 1 87 ? -10.303 16.514 3.252 1.00 86.50 87 LYS A O 1
ATOM 695 N N . ASN A 1 88 ? -10.364 14.511 4.260 1.00 88.25 88 ASN A N 1
ATOM 696 C CA . ASN A 1 88 ? -10.145 15.033 5.613 1.00 88.25 88 ASN A CA 1
ATOM 697 C C . ASN A 1 88 ? -8.670 15.137 6.044 1.00 88.25 88 ASN A C 1
ATOM 699 O O . ASN A 1 88 ? -8.386 15.854 6.997 1.00 88.25 88 ASN A O 1
ATOM 703 N N . SER A 1 89 ? -7.734 14.473 5.356 1.00 84.38 89 SER A N 1
ATOM 704 C CA . SER A 1 89 ? -6.327 14.427 5.769 1.00 84.38 89 SER A CA 1
ATOM 705 C C . SER A 1 89 ? -5.392 14.894 4.657 1.00 84.38 89 SER A C 1
ATOM 707 O O . SER A 1 89 ? -5.317 14.287 3.589 1.00 84.38 89 SER A O 1
ATOM 709 N N . SER A 1 90 ? -4.635 15.965 4.916 1.00 84.81 90 SER A N 1
ATOM 710 C CA . SER A 1 90 ? -3.576 16.445 4.015 1.00 84.81 90 SER A CA 1
ATOM 711 C C . SER A 1 90 ? -2.427 15.441 3.882 1.00 84.81 90 SER A C 1
ATOM 713 O O . SER A 1 90 ? -1.795 15.379 2.830 1.00 84.81 90 SER A O 1
ATOM 715 N N . HIS A 1 91 ? -2.199 14.620 4.908 1.00 82.44 91 HIS A N 1
ATOM 716 C CA . HIS A 1 91 ? -1.191 13.563 4.932 1.00 82.44 91 HIS A CA 1
ATOM 717 C C . HIS A 1 91 ? -1.452 12.492 3.865 1.00 82.44 91 HIS A C 1
ATOM 719 O O . HIS A 1 91 ? -0.535 12.123 3.130 1.00 82.44 91 HIS A O 1
ATOM 725 N N . ILE A 1 92 ? -2.709 12.051 3.724 1.00 83.81 92 ILE A N 1
ATOM 726 C CA . ILE A 1 92 ? -3.114 11.097 2.679 1.00 83.81 92 ILE A CA 1
ATOM 727 C C . ILE A 1 92 ? -2.958 11.720 1.290 1.00 83.81 92 ILE A C 1
ATOM 729 O O . ILE A 1 92 ? -2.466 11.053 0.384 1.00 83.81 92 ILE A O 1
ATOM 733 N N . ARG A 1 93 ? -3.311 13.003 1.124 1.00 85.62 93 ARG A N 1
ATOM 734 C CA . ARG A 1 93 ? -3.164 13.701 -0.165 1.00 85.62 93 ARG A CA 1
ATOM 735 C C . ARG A 1 93 ? -1.714 13.747 -0.626 1.00 85.62 93 ARG A C 1
ATOM 737 O O . ARG A 1 93 ? -1.411 13.246 -1.699 1.00 85.62 93 ARG A O 1
ATOM 744 N N . LYS A 1 94 ? -0.817 14.216 0.246 1.00 82.50 94 LYS A N 1
ATOM 745 C CA . LYS A 1 94 ? 0.628 14.240 -0.022 1.00 82.50 94 LYS A CA 1
ATOM 746 C C . LYS A 1 94 ? 1.177 12.851 -0.368 1.00 82.50 94 LYS A C 1
ATOM 748 O O . LYS A 1 94 ? 1.996 12.732 -1.268 1.00 82.50 94 LYS A O 1
ATOM 753 N N . ALA A 1 95 ? 0.712 11.806 0.322 1.00 82.19 95 ALA A N 1
ATOM 754 C CA . ALA A 1 95 ? 1.117 10.429 0.037 1.00 82.19 95 ALA A CA 1
ATOM 755 C C . ALA A 1 95 ? 0.672 9.966 -1.361 1.00 82.19 95 ALA A C 1
ATOM 757 O O . ALA A 1 95 ? 1.451 9.359 -2.091 1.00 82.19 95 ALA A O 1
ATOM 758 N N . CYS A 1 96 ? -0.568 10.278 -1.748 1.00 86.31 96 CYS A N 1
ATOM 759 C CA . CYS A 1 96 ? -1.082 9.958 -3.079 1.00 86.31 96 CYS A CA 1
ATOM 760 C C . CYS A 1 96 ? -0.334 10.727 -4.163 1.00 86.31 96 CYS A C 1
ATOM 762 O O . CYS A 1 96 ? 0.088 10.124 -5.140 1.00 86.31 96 CYS A O 1
ATOM 764 N N . ASP A 1 97 ? -0.144 12.034 -3.979 1.00 85.75 97 ASP A N 1
ATOM 765 C CA . ASP A 1 97 ? 0.553 12.885 -4.945 1.00 85.75 97 ASP A CA 1
ATOM 766 C C . ASP A 1 97 ? 1.996 12.405 -5.149 1.00 85.75 97 ASP A C 1
ATOM 768 O O . ASP A 1 97 ? 2.464 12.312 -6.284 1.00 85.75 97 ASP A O 1
ATOM 772 N N . PHE A 1 98 ? 2.669 11.990 -4.070 1.00 82.25 98 PHE A N 1
ATOM 773 C CA . PHE A 1 98 ? 3.978 11.353 -4.154 1.00 82.25 98 PHE A CA 1
ATOM 774 C C . PHE A 1 98 ? 3.933 10.075 -4.994 1.00 82.25 98 PHE A C 1
ATOM 776 O O . PHE A 1 98 ? 4.686 9.963 -5.956 1.00 82.25 98 PHE A O 1
ATOM 783 N N . PHE A 1 99 ? 3.033 9.135 -4.696 1.00 84.38 99 PHE A N 1
ATOM 784 C CA . PHE A 1 99 ? 2.940 7.892 -5.464 1.00 84.38 99 PHE A CA 1
ATOM 785 C C . PHE A 1 99 ? 2.616 8.127 -6.937 1.00 84.38 99 PHE A C 1
ATOM 787 O O . PHE A 1 99 ? 3.279 7.557 -7.799 1.00 84.38 99 PHE A O 1
ATOM 794 N N . LEU A 1 100 ? 1.670 9.013 -7.239 1.00 87.00 100 LEU A N 1
ATOM 795 C CA . LEU A 1 100 ? 1.318 9.366 -8.612 1.00 87.00 100 LEU A CA 1
ATOM 796 C C . LEU A 1 100 ? 2.498 10.014 -9.353 1.00 87.00 100 LEU A C 1
ATOM 798 O O . LEU A 1 100 ? 2.720 9.713 -10.521 1.00 87.00 100 LEU A O 1
ATOM 802 N N . SER A 1 101 ? 3.313 10.831 -8.674 1.00 84.81 101 SER A N 1
ATOM 803 C CA . SER A 1 101 ? 4.519 11.430 -9.272 1.00 84.81 101 SER A CA 1
ATOM 804 C C . SER A 1 101 ? 5.616 10.416 -9.623 1.00 84.81 101 SER A C 1
ATOM 806 O O . SER A 1 101 ? 6.504 10.728 -10.416 1.00 84.81 101 SER A O 1
ATOM 808 N N . LYS A 1 102 ? 5.583 9.219 -9.021 1.00 83.56 102 LYS A N 1
ATOM 809 C CA . LYS A 1 102 ? 6.574 8.148 -9.225 1.00 83.56 102 LYS A CA 1
ATOM 810 C C . LYS A 1 102 ? 6.063 7.013 -10.111 1.00 83.56 102 LYS A C 1
ATOM 812 O O . LYS A 1 102 ? 6.761 6.013 -10.261 1.00 83.56 102 LYS A O 1
ATOM 817 N N . GLU A 1 103 ? 4.864 7.138 -10.674 1.00 86.50 103 GLU A N 1
ATOM 818 C CA . GLU A 1 103 ? 4.345 6.142 -11.606 1.00 86.50 103 GLU A CA 1
ATOM 819 C C . GLU A 1 103 ? 5.208 6.102 -12.873 1.00 86.50 103 GLU A C 1
ATOM 821 O O . GLU A 1 103 ? 5.481 7.127 -13.503 1.00 86.50 103 GLU A O 1
ATOM 826 N N . LEU A 1 104 ? 5.652 4.906 -13.253 1.00 87.31 104 LEU A N 1
ATOM 827 C CA . LEU A 1 104 ? 6.437 4.711 -14.465 1.00 87.31 104 LEU A CA 1
ATOM 828 C C . LEU A 1 104 ? 5.546 4.834 -15.704 1.00 87.31 104 LEU A C 1
ATOM 830 O O . LEU A 1 104 ? 4.353 4.545 -15.665 1.00 87.31 104 LEU A O 1
ATOM 834 N N . VAL A 1 105 ? 6.145 5.163 -16.853 1.00 85.75 105 VAL A N 1
ATOM 835 C CA . VAL A 1 105 ? 5.432 5.234 -18.147 1.00 85.75 105 VAL A CA 1
ATOM 836 C C . VAL A 1 105 ? 4.721 3.915 -18.484 1.00 85.75 105 VAL A C 1
ATOM 838 O O . VAL A 1 105 ? 3.676 3.909 -19.130 1.00 85.75 105 VAL A O 1
ATOM 841 N N . THR A 1 106 ? 5.269 2.792 -18.018 1.00 85.62 106 THR A N 1
ATOM 842 C CA . THR A 1 106 ? 4.683 1.457 -18.176 1.00 85.62 106 THR A CA 1
ATOM 843 C C . THR A 1 106 ? 3.467 1.214 -17.278 1.00 85.62 106 THR A C 1
ATOM 845 O O . THR A 1 106 ? 2.674 0.330 -17.594 1.00 85.62 106 THR A O 1
ATOM 848 N N . GLY A 1 107 ? 3.279 1.997 -16.208 1.00 84.75 107 GLY A N 1
ATOM 849 C CA . GLY A 1 107 ? 2.123 1.911 -15.313 1.00 84.75 107 GLY A CA 1
ATOM 850 C C . GLY A 1 107 ? 2.366 1.318 -13.928 1.00 84.75 107 GLY A C 1
ATOM 851 O O . GLY A 1 107 ? 1.416 1.160 -13.169 1.00 84.75 107 GLY A O 1
ATOM 852 N N . GLY A 1 108 ? 3.600 0.926 -13.612 1.00 88.56 108 GLY A N 1
ATOM 853 C CA . GLY A 1 108 ? 3.948 0.343 -12.316 1.00 88.56 108 GLY A CA 1
ATOM 854 C C . GLY A 1 108 ? 4.920 1.202 -11.514 1.00 88.56 108 GLY A C 1
ATOM 855 O O . GLY A 1 108 ? 5.296 2.300 -11.921 1.00 88.56 108 GLY A O 1
ATOM 856 N N . TRP A 1 109 ? 5.360 0.659 -10.382 1.00 88.75 109 TRP A N 1
ATOM 857 C CA . TRP A 1 109 ? 6.362 1.261 -9.501 1.00 88.75 109 TRP A CA 1
ATOM 858 C C . TRP A 1 109 ? 7.486 0.267 -9.259 1.00 88.75 109 TRP A C 1
ATOM 860 O O . TRP A 1 109 ? 7.235 -0.925 -9.085 1.00 88.75 109 TRP A O 1
ATOM 870 N N . GLY A 1 110 ? 8.726 0.743 -9.225 1.00 83.94 110 GLY A N 1
ATOM 871 C CA . GLY A 1 110 ? 9.896 -0.099 -9.005 1.00 83.94 110 GLY A CA 1
ATOM 872 C C . GLY A 1 110 ? 10.947 0.653 -8.217 1.00 83.94 110 GLY A C 1
ATOM 873 O O . GLY A 1 110 ? 11.631 1.506 -8.768 1.00 83.94 110 GLY A O 1
ATOM 874 N N . GLU A 1 111 ? 11.072 0.330 -6.934 1.00 78.12 111 GLU A N 1
ATOM 875 C CA . GLU A 1 111 ? 12.039 0.943 -6.034 1.00 78.12 111 GLU A CA 1
ATOM 876 C C . GLU A 1 111 ? 13.265 0.042 -5.842 1.00 78.12 111 GLU A C 1
ATOM 878 O O . GLU A 1 111 ? 13.133 -1.164 -5.620 1.00 78.12 111 GLU A O 1
ATOM 883 N N . SER A 1 112 ? 14.454 0.642 -5.910 1.00 75.12 112 SER A N 1
ATOM 884 C CA . SER A 1 112 ? 15.728 -0.020 -5.638 1.00 75.12 112 SER A CA 1
ATOM 885 C C . SER A 1 112 ? 16.089 0.020 -4.151 1.00 75.12 112 SER A C 1
ATOM 887 O O . SER A 1 112 ? 15.794 0.980 -3.441 1.00 75.12 112 SER A O 1
ATOM 889 N N . TYR A 1 113 ? 16.839 -0.983 -3.688 1.00 66.69 113 TYR A N 1
ATOM 890 C CA . TYR A 1 113 ? 17.411 -1.011 -2.336 1.00 66.69 113 TYR A CA 1
ATOM 891 C C . TYR A 1 113 ? 18.333 0.185 -2.046 1.00 66.69 113 TYR A C 1
ATOM 893 O O . TYR A 1 113 ? 18.546 0.540 -0.885 1.00 66.69 113 TYR A O 1
ATOM 901 N N . LEU A 1 114 ? 18.866 0.827 -3.092 1.00 64.12 114 LEU A N 1
ATOM 902 C CA . LEU A 1 114 ? 19.699 2.022 -2.980 1.00 64.12 114 LEU A CA 1
ATOM 903 C C . LEU A 1 114 ? 18.958 3.191 -2.320 1.00 64.12 114 LEU A C 1
ATOM 905 O O . LEU A 1 114 ? 19.603 3.978 -1.634 1.00 64.12 114 LEU A O 1
ATOM 909 N N . SER A 1 115 ? 17.623 3.257 -2.406 1.00 61.12 115 SER A N 1
ATOM 910 C CA . SER A 1 115 ? 16.824 4.230 -1.646 1.00 61.12 115 SER A CA 1
ATOM 911 C C . SER A 1 115 ? 17.106 4.149 -0.139 1.00 61.12 115 SER A C 1
ATOM 913 O O . SER A 1 115 ? 17.203 5.168 0.547 1.00 61.12 115 SER A O 1
ATOM 915 N N . CYS A 1 116 ? 17.321 2.936 0.391 1.00 58.97 116 CYS A N 1
ATOM 916 C CA . CYS A 1 116 ? 17.638 2.743 1.803 1.00 58.97 116 CYS A CA 1
ATOM 917 C C . CYS A 1 116 ? 19.034 3.258 2.177 1.00 58.97 116 CYS A C 1
ATOM 919 O O . CYS A 1 116 ? 19.212 3.783 3.278 1.00 58.97 116 CYS A O 1
ATOM 921 N N . GLN A 1 117 ? 20.008 3.121 1.274 1.00 58.53 117 GLN A N 1
ATOM 922 C CA . GLN A 1 117 ? 21.382 3.582 1.481 1.00 58.53 117 GLN A CA 1
ATOM 923 C C . GLN A 1 117 ? 21.495 5.100 1.302 1.00 58.53 117 GLN A C 1
ATOM 925 O O . GLN A 1 117 ? 22.082 5.775 2.145 1.00 58.53 117 GLN A O 1
ATOM 930 N N . ASN A 1 118 ? 20.864 5.651 0.265 1.00 59.38 118 ASN A N 1
ATOM 931 C CA . ASN A 1 118 ? 20.897 7.076 -0.060 1.00 59.38 118 ASN A CA 1
ATOM 932 C C . ASN A 1 118 ? 20.308 7.941 1.062 1.00 59.38 118 ASN A C 1
ATOM 934 O O . ASN A 1 118 ? 20.881 8.976 1.403 1.00 59.38 118 ASN A O 1
ATOM 938 N N . LYS A 1 119 ? 19.228 7.487 1.714 1.00 57.72 119 LYS A N 1
ATOM 939 C CA . LYS A 1 119 ? 18.679 8.183 2.888 1.00 57.72 119 LYS A CA 1
ATOM 940 C C . LYS A 1 119 ? 19.631 8.153 4.088 1.00 57.72 119 LYS A C 1
ATOM 942 O O . LYS A 1 119 ? 19.735 9.142 4.809 1.00 57.72 119 LYS A O 1
ATOM 947 N N . LEU A 1 120 ? 20.342 7.042 4.313 1.00 55.19 120 LEU A N 1
ATOM 948 C CA . LEU A 1 120 ? 21.347 6.956 5.378 1.00 55.19 120 LEU A CA 1
ATOM 949 C C . LEU A 1 120 ? 22.498 7.937 5.124 1.00 55.19 120 LEU A C 1
ATOM 951 O O . LEU A 1 120 ? 22.912 8.625 6.053 1.00 55.19 120 LEU A O 1
ATOM 955 N N . PHE A 1 121 ? 22.962 8.038 3.876 1.00 53.16 121 PHE A N 1
ATOM 956 C CA . PHE A 1 121 ? 23.970 9.022 3.488 1.00 53.16 121 PHE A CA 1
ATOM 957 C C . PHE A 1 121 ? 23.473 10.452 3.715 1.00 53.16 121 PHE A C 1
ATOM 959 O O . PHE A 1 121 ? 24.130 11.197 4.437 1.00 53.16 121 PHE A O 1
ATOM 966 N N . SER A 1 122 ? 22.292 10.811 3.202 1.00 51.38 122 SER A N 1
ATOM 967 C CA . SER A 1 122 ? 21.701 12.145 3.399 1.00 51.38 122 SER A CA 1
ATOM 968 C C . SER A 1 122 ? 21.588 12.524 4.886 1.00 51.38 122 SER A C 1
ATOM 970 O O . SER A 1 122 ? 21.999 13.614 5.278 1.00 51.38 122 SER A O 1
ATOM 972 N N . TRP A 1 123 ? 21.144 11.592 5.740 1.00 51.09 123 TRP A N 1
ATOM 973 C CA . TRP A 1 123 ? 21.029 11.816 7.185 1.00 51.09 123 TRP A CA 1
ATOM 974 C C . TRP A 1 123 ? 22.380 11.973 7.900 1.00 51.09 123 TRP A C 1
ATOM 976 O O . TRP A 1 123 ? 22.493 12.763 8.839 1.00 51.09 123 TRP A O 1
ATOM 986 N N . ILE A 1 124 ? 23.411 11.226 7.492 1.00 53.97 124 ILE A N 1
ATOM 987 C CA . ILE A 1 124 ? 24.764 11.396 8.041 1.00 53.97 124 ILE A CA 1
ATOM 988 C C . ILE A 1 124 ? 25.276 12.791 7.687 1.00 53.97 124 ILE A C 1
ATOM 990 O O . ILE A 1 124 ? 25.692 13.518 8.584 1.00 53.97 124 ILE A O 1
ATOM 994 N N . PHE A 1 125 ? 25.168 13.196 6.418 1.00 53.41 125 PHE A N 1
ATOM 995 C CA . PHE A 1 125 ? 25.615 14.513 5.964 1.00 53.41 125 PHE A CA 1
ATOM 996 C C . PHE A 1 125 ? 24.862 15.662 6.644 1.00 53.41 125 PHE A C 1
ATOM 998 O O . PHE A 1 125 ? 25.493 16.653 7.002 1.00 53.41 125 PHE A O 1
ATOM 1005 N N . SER A 1 126 ? 23.557 15.522 6.901 1.00 49.19 126 SER A N 1
ATOM 1006 C CA . SER A 1 126 ? 22.773 16.558 7.589 1.00 49.19 126 SER A CA 1
ATOM 1007 C C . SER A 1 126 ? 23.110 16.704 9.079 1.00 49.19 126 SER A C 1
ATOM 1009 O O . SER A 1 126 ? 22.864 17.760 9.653 1.00 49.19 126 SER A O 1
ATOM 1011 N N . ASN A 1 127 ? 23.635 15.654 9.724 1.00 49.09 127 ASN A N 1
ATOM 1012 C CA . ASN A 1 127 ? 23.947 15.647 11.162 1.00 49.09 127 ASN A CA 1
ATOM 1013 C C . ASN A 1 127 ? 25.445 15.740 11.476 1.00 49.09 127 ASN A C 1
ATOM 1015 O O . ASN A 1 127 ? 25.825 15.942 12.630 1.00 49.09 127 ASN A O 1
ATOM 1019 N N . SER A 1 128 ? 26.310 15.587 10.477 1.00 47.84 128 SER A N 1
ATOM 1020 C CA . SER A 1 128 ? 27.750 15.748 10.628 1.00 47.84 128 SER A CA 1
ATOM 1021 C C . SER A 1 128 ? 28.166 17.172 10.248 1.00 47.84 128 SER A C 1
ATOM 1023 O O . SER A 1 128 ? 27.949 17.591 9.115 1.00 47.84 128 SER A O 1
ATOM 1025 N N . ASN A 1 129 ? 28.848 17.897 11.144 1.00 46.97 129 ASN A N 1
ATOM 1026 C CA . ASN A 1 129 ? 29.613 19.117 10.815 1.00 46.97 129 ASN A CA 1
ATOM 1027 C C . ASN A 1 129 ? 30.865 18.773 9.974 1.00 46.97 129 ASN A C 1
ATOM 1029 O O . ASN A 1 129 ? 31.974 19.214 10.261 1.00 46.97 129 ASN A O 1
ATOM 1033 N N . SER A 1 130 ? 30.727 17.908 8.972 1.00 47.38 130 SER A N 1
ATOM 1034 C CA . SER A 1 130 ? 31.834 17.306 8.231 1.00 47.38 130 SER A CA 1
ATOM 1035 C C . SER A 1 130 ? 31.919 17.871 6.820 1.00 47.38 130 SER A C 1
ATOM 1037 O O . SER A 1 130 ? 32.083 17.136 5.854 1.00 47.38 130 SER A O 1
ATOM 1039 N N . SER A 1 131 ? 31.882 19.198 6.705 1.00 45.03 131 SER A N 1
ATOM 1040 C CA . SER A 1 131 ? 32.310 19.906 5.493 1.00 45.03 131 SER A CA 1
ATOM 1041 C C . SER A 1 131 ? 33.828 19.819 5.246 1.00 45.03 131 SER A C 1
ATOM 1043 O O . SER A 1 131 ? 34.309 20.344 4.246 1.00 45.03 131 SER A O 1
ATOM 1045 N N . GLU A 1 132 ? 34.600 19.199 6.151 1.00 46.88 132 GLU A N 1
ATOM 1046 C CA . GLU A 1 132 ? 36.070 19.119 6.075 1.00 46.88 132 GLU A CA 1
ATOM 1047 C C . GLU A 1 132 ? 36.640 17.754 5.654 1.00 46.88 132 GLU A C 1
ATOM 1049 O O . GLU A 1 132 ? 37.816 17.689 5.310 1.00 46.88 132 GLU A O 1
ATOM 1054 N N . LEU A 1 133 ? 35.858 16.666 5.642 1.00 45.94 133 LEU A N 1
ATOM 1055 C CA . LEU A 1 133 ? 36.407 15.308 5.446 1.00 45.94 133 LEU A CA 1
ATOM 1056 C C . LEU A 1 133 ? 36.188 14.701 4.053 1.00 45.94 133 LEU A C 1
ATOM 1058 O O . LEU A 1 133 ? 36.788 13.674 3.745 1.00 45.94 133 LEU A O 1
ATOM 1062 N N . LEU A 1 134 ? 35.385 15.325 3.191 1.00 42.31 134 LEU A N 1
ATOM 1063 C CA . LEU A 1 134 ? 35.199 14.898 1.803 1.00 42.31 134 LEU A CA 1
ATOM 1064 C C . LEU A 1 134 ? 35.239 16.144 0.916 1.00 42.31 134 LEU A C 1
ATOM 1066 O O . LEU A 1 134 ? 34.528 17.111 1.172 1.00 42.31 134 LEU A O 1
ATOM 1070 N N . GLY A 1 135 ? 36.141 16.150 -0.067 1.00 37.31 135 GLY A N 1
ATOM 1071 C CA . GLY A 1 135 ? 36.442 17.312 -0.904 1.00 37.31 135 GLY A CA 1
ATOM 1072 C C . GLY A 1 135 ? 35.195 18.001 -1.469 1.00 37.31 135 GLY A C 1
ATOM 1073 O O . GLY A 1 135 ? 34.225 17.347 -1.851 1.00 37.31 135 GLY A O 1
ATOM 1074 N N . LYS A 1 136 ? 35.258 19.336 -1.546 1.00 37.31 136 LYS A N 1
ATOM 1075 C CA . LYS A 1 136 ? 34.192 20.270 -1.963 1.00 37.31 136 LYS A CA 1
ATOM 1076 C C . LYS A 1 136 ? 33.656 20.088 -3.399 1.00 37.31 136 LYS A C 1
ATOM 1078 O O . LYS A 1 136 ? 32.833 20.888 -3.825 1.00 37.31 136 LYS A O 1
ATOM 1083 N N . ASP A 1 137 ? 34.062 19.039 -4.109 1.00 33.81 137 ASP A N 1
ATOM 1084 C CA . ASP A 1 137 ? 33.578 18.688 -5.454 1.00 33.81 137 ASP A CA 1
ATOM 1085 C C . ASP A 1 137 ? 32.467 17.625 -5.432 1.00 33.81 137 ASP A C 1
ATOM 1087 O O . ASP A 1 137 ? 32.054 17.088 -6.460 1.00 33.81 137 ASP A O 1
ATOM 1091 N N . CYS A 1 138 ? 31.971 17.290 -4.245 1.00 35.31 138 CYS A N 1
ATOM 1092 C CA . CYS A 1 138 ? 30.899 16.331 -4.090 1.00 35.31 138 CYS A CA 1
ATOM 1093 C C . CYS A 1 138 ? 29.533 16.969 -4.395 1.00 35.31 138 CYS A C 1
ATOM 1095 O O . CYS A 1 138 ? 28.934 17.638 -3.557 1.00 35.31 138 CYS A O 1
ATOM 1097 N N . MET A 1 139 ? 29.047 16.718 -5.609 1.00 31.66 139 MET A N 1
ATOM 1098 C CA . M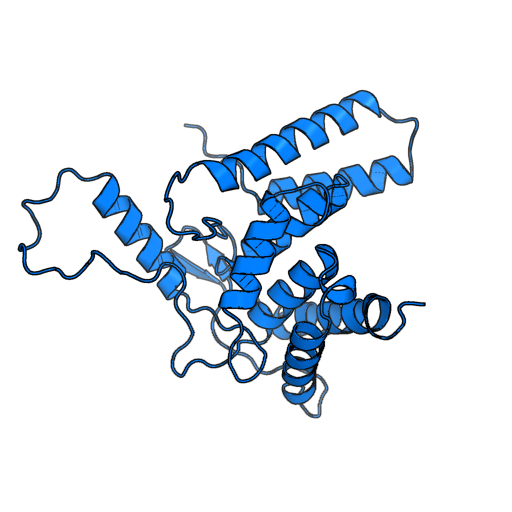ET A 1 139 ? 27.728 17.052 -6.168 1.00 31.66 139 MET A CA 1
ATOM 1099 C C . MET A 1 139 ? 26.556 16.354 -5.417 1.00 31.66 139 MET A C 1
ATOM 1101 O O . MET A 1 139 ? 25.761 15.638 -6.020 1.00 31.66 139 MET A O 1
ATOM 1105 N N . PHE A 1 140 ? 26.445 16.491 -4.090 1.00 42.16 140 PHE A N 1
ATOM 1106 C CA . PHE A 1 140 ? 25.453 15.764 -3.271 1.00 42.16 140 PHE A CA 1
ATOM 1107 C C . PHE A 1 140 ? 24.184 16.551 -2.920 1.00 42.16 140 PHE A C 1
ATOM 1109 O O . PHE A 1 140 ? 23.307 16.005 -2.254 1.00 42.16 140 PHE A O 1
ATOM 1116 N N . ASP A 1 141 ? 24.017 17.768 -3.439 1.00 35.03 141 ASP A N 1
ATOM 1117 C CA . ASP A 1 141 ? 22.818 18.590 -3.200 1.00 35.03 141 ASP A CA 1
ATOM 1118 C C . ASP A 1 141 ? 21.524 18.010 -3.811 1.00 35.03 141 ASP A C 1
ATOM 1120 O O . ASP A 1 141 ? 20.450 18.560 -3.599 1.00 35.03 141 ASP A O 1
ATOM 1124 N N . ASN A 1 142 ? 21.594 16.897 -4.557 1.00 41.03 142 ASN A N 1
ATOM 1125 C CA . ASN A 1 142 ? 20.446 16.285 -5.236 1.00 41.03 142 ASN A CA 1
ATOM 1126 C C . ASN A 1 142 ? 20.522 14.745 -5.298 1.00 41.03 142 ASN A C 1
ATOM 1128 O O . ASN A 1 142 ? 20.297 14.164 -6.360 1.00 41.03 142 ASN A O 1
ATOM 1132 N N . ILE A 1 143 ? 20.856 14.048 -4.204 1.00 42.44 143 ILE A N 1
ATOM 1133 C CA . ILE A 1 143 ? 20.698 12.581 -4.191 1.00 42.44 143 ILE A CA 1
ATOM 1134 C C . ILE A 1 143 ? 19.194 12.261 -4.139 1.00 42.44 143 ILE A C 1
ATOM 1136 O O . ILE A 1 143 ? 18.547 12.593 -3.143 1.00 42.44 143 ILE A O 1
ATOM 1140 N N . PRO A 1 144 ? 18.609 11.606 -5.161 1.00 50.00 144 PRO A N 1
ATOM 1141 C CA . PRO A 1 144 ? 17.201 11.247 -5.123 1.00 50.00 144 PRO A CA 1
ATOM 1142 C C . PRO A 1 144 ? 16.957 10.226 -4.007 1.00 50.00 144 PRO A C 1
ATOM 1144 O O . PRO A 1 144 ? 17.453 9.097 -4.039 1.00 50.00 144 PRO A O 1
ATOM 1147 N N . VAL A 1 145 ? 16.165 10.634 -3.014 1.00 60.75 145 VAL A N 1
ATOM 1148 C CA . VAL A 1 145 ? 15.761 9.795 -1.875 1.00 60.75 145 VAL A CA 1
ATOM 1149 C C . VAL A 1 145 ? 14.968 8.569 -2.351 1.00 60.75 145 VAL A C 1
ATOM 1151 O O . VAL A 1 145 ? 15.128 7.477 -1.810 1.00 60.75 145 VAL A O 1
ATOM 1154 N N . TYR A 1 146 ? 14.180 8.728 -3.420 1.00 62.97 146 TYR A N 1
ATOM 1155 C CA . TYR A 1 146 ? 13.518 7.638 -4.134 1.00 62.97 146 TYR A CA 1
ATOM 1156 C C . TYR A 1 146 ? 14.320 7.263 -5.381 1.00 62.97 146 TYR A C 1
ATOM 1158 O O . TYR A 1 146 ? 14.399 8.047 -6.328 1.00 62.97 146 TYR A O 1
ATOM 1166 N N . THR A 1 147 ? 14.904 6.066 -5.395 1.00 69.38 147 THR A N 1
ATOM 1167 C CA . THR A 1 147 ? 15.689 5.564 -6.526 1.00 69.38 147 THR A CA 1
ATOM 1168 C C . THR A 1 147 ? 14.923 4.458 -7.245 1.00 69.38 147 THR A C 1
ATOM 1170 O O . THR A 1 147 ? 14.605 3.424 -6.653 1.00 69.38 147 THR A O 1
ATOM 1173 N N . ASN A 1 148 ? 14.640 4.671 -8.533 1.00 76.69 148 ASN A N 1
ATOM 1174 C CA . ASN A 1 148 ? 14.032 3.647 -9.379 1.00 76.69 148 ASN A CA 1
ATOM 1175 C C . ASN A 1 148 ? 14.972 2.450 -9.550 1.00 76.69 148 ASN A C 1
ATOM 1177 O O . ASN A 1 148 ? 16.197 2.586 -9.489 1.00 76.69 148 ASN A O 1
ATOM 1181 N N . LEU A 1 149 ? 14.402 1.279 -9.826 1.00 76.81 149 LEU A N 1
ATOM 1182 C CA . LEU A 1 149 ? 15.181 0.155 -10.339 1.00 76.81 149 LEU A CA 1
ATOM 1183 C C . LEU A 1 149 ? 15.864 0.519 -11.659 1.00 76.81 149 LEU A C 1
ATOM 1185 O O . LEU A 1 149 ? 15.342 1.298 -12.463 1.00 76.81 149 LEU A O 1
ATOM 1189 N N . GLU A 1 150 ? 17.032 -0.083 -11.887 1.00 72.94 150 GLU A N 1
ATOM 1190 C CA . GLU A 1 150 ? 17.784 0.097 -13.124 1.00 72.94 150 GLU A CA 1
ATOM 1191 C C . GLU A 1 150 ? 16.901 -0.215 -14.342 1.00 72.94 150 GLU A C 1
ATOM 1193 O O . GLU A 1 150 ? 16.163 -1.205 -14.367 1.00 72.94 150 GLU A O 1
ATOM 1198 N N . GLY A 1 151 ? 16.941 0.677 -15.335 1.00 74.94 151 GLY A N 1
ATOM 1199 C CA . GLY A 1 151 ? 16.077 0.615 -16.513 1.00 74.94 151 GLY A CA 1
ATOM 1200 C C . GLY A 1 151 ? 14.672 1.196 -16.317 1.00 74.94 151 GLY A C 1
ATOM 1201 O O . GLY A 1 151 ? 13.858 1.064 -17.225 1.00 74.94 151 GLY A O 1
ATOM 1202 N N . ASN A 1 152 ? 14.373 1.846 -15.178 1.00 79.50 152 ASN A N 1
ATOM 1203 C CA . ASN A 1 152 ? 13.041 2.391 -14.861 1.00 79.50 152 ASN A CA 1
ATOM 1204 C C . ASN A 1 152 ? 11.934 1.341 -15.033 1.00 79.50 152 ASN A C 1
ATOM 1206 O O . ASN A 1 152 ? 10.864 1.612 -15.585 1.00 79.50 152 ASN A O 1
ATOM 1210 N N . ARG A 1 153 ? 12.220 0.114 -14.597 1.00 82.94 153 ARG A N 1
ATOM 1211 C CA . ARG A 1 153 ? 11.282 -1.000 -14.696 1.00 82.94 153 ARG A CA 1
ATOM 1212 C C . ARG A 1 153 ? 10.408 -1.104 -13.448 1.00 82.94 153 ARG A C 1
ATOM 1214 O O . ARG A 1 153 ? 10.879 -0.803 -12.348 1.00 82.94 153 ARG A O 1
ATOM 1221 N N . PRO A 1 154 ? 9.147 -1.533 -13.604 1.00 86.88 154 PRO A N 1
ATOM 1222 C CA . PRO A 1 154 ? 8.288 -1.798 -12.467 1.00 86.88 154 PRO A CA 1
ATOM 1223 C C . PRO A 1 154 ? 8.764 -3.048 -11.726 1.00 86.88 154 PRO A C 1
ATOM 1225 O O . PRO A 1 154 ? 9.424 -3.911 -12.298 1.00 86.88 154 PRO A O 1
ATOM 1228 N N . HIS A 1 155 ? 8.394 -3.127 -10.456 1.00 88.00 155 HIS A N 1
ATOM 1229 C CA . HIS A 1 155 ? 8.530 -4.313 -9.627 1.00 88.00 155 HIS A CA 1
ATOM 1230 C C . HIS A 1 155 ? 7.138 -4.687 -9.126 1.00 88.00 155 HIS A C 1
ATOM 1232 O O . HIS A 1 155 ? 6.382 -3.838 -8.646 1.00 88.00 155 HIS A O 1
ATOM 1238 N N . ILE A 1 156 ? 6.794 -5.962 -9.211 1.00 89.38 156 ILE A N 1
ATOM 1239 C CA . ILE A 1 156 ? 5.473 -6.528 -8.942 1.00 89.38 156 ILE A CA 1
ATOM 1240 C C . ILE A 1 156 ? 5.017 -6.217 -7.512 1.00 89.38 156 ILE A C 1
ATOM 1242 O O . ILE A 1 156 ? 3.923 -5.694 -7.295 1.00 89.38 156 ILE A O 1
ATOM 1246 N N . VAL A 1 157 ? 5.881 -6.464 -6.525 1.00 87.31 157 VAL A N 1
ATOM 1247 C CA . VAL A 1 157 ? 5.603 -6.182 -5.107 1.00 87.31 157 VAL A CA 1
ATOM 1248 C C . VAL A 1 157 ? 5.427 -4.680 -4.832 1.00 87.31 157 VAL A C 1
ATOM 1250 O O . VAL A 1 157 ? 4.423 -4.292 -4.236 1.00 87.31 157 VAL A O 1
ATOM 1253 N N . ASN A 1 158 ? 6.330 -3.821 -5.320 1.00 87.31 158 ASN A N 1
ATOM 1254 C CA . ASN A 1 158 ? 6.200 -2.363 -5.173 1.00 87.31 158 ASN A CA 1
ATOM 1255 C C . ASN A 1 158 ? 4.927 -1.825 -5.830 1.00 87.31 158 ASN A C 1
ATOM 1257 O O . ASN A 1 158 ? 4.208 -1.023 -5.237 1.00 87.31 158 ASN A O 1
ATOM 1261 N N . THR A 1 159 ? 4.630 -2.305 -7.038 1.00 91.75 159 THR A N 1
ATOM 1262 C CA . THR A 1 159 ? 3.408 -1.967 -7.770 1.00 91.75 159 THR A CA 1
ATOM 1263 C C . THR A 1 159 ? 2.176 -2.375 -6.969 1.00 91.75 159 THR A C 1
ATOM 1265 O O . THR A 1 159 ? 1.256 -1.577 -6.816 1.00 91.75 159 THR A O 1
ATOM 1268 N N . SER A 1 160 ? 2.184 -3.571 -6.377 1.00 92.69 160 SER A N 1
ATOM 1269 C CA . SER A 1 160 ? 1.083 -4.071 -5.549 1.00 92.69 160 SER A CA 1
ATOM 1270 C C . SER A 1 160 ? 0.864 -3.227 -4.290 1.00 92.69 160 SER A C 1
ATOM 1272 O O . SER A 1 160 ? -0.271 -2.865 -3.985 1.00 92.69 160 SER A O 1
ATOM 1274 N N . TRP A 1 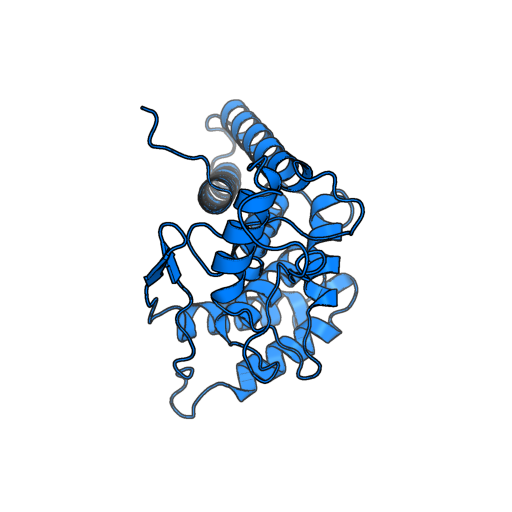161 ? 1.928 -2.860 -3.567 1.00 90.25 161 TRP A N 1
ATOM 1275 C CA . TRP A 1 161 ? 1.817 -2.007 -2.377 1.00 90.25 161 TRP A CA 1
ATOM 1276 C C . TRP A 1 161 ? 1.282 -0.619 -2.706 1.00 90.25 161 TRP A C 1
ATOM 1278 O O . TRP A 1 161 ? 0.355 -0.152 -2.042 1.00 90.25 161 TRP A O 1
ATOM 1288 N N . THR A 1 162 ? 1.814 0.024 -3.746 1.00 90.75 162 THR A N 1
ATOM 1289 C CA . THR A 1 162 ? 1.346 1.347 -4.167 1.00 90.75 162 THR A CA 1
ATOM 1290 C C . THR A 1 162 ? -0.103 1.297 -4.646 1.00 90.75 162 THR A C 1
ATOM 1292 O O . THR A 1 162 ? -0.903 2.154 -4.274 1.00 90.75 162 THR A O 1
ATOM 1295 N N . MET A 1 163 ? -0.481 0.260 -5.397 1.00 93.81 163 MET A N 1
ATOM 1296 C CA . MET A 1 163 ? -1.857 0.052 -5.846 1.00 93.81 163 MET A CA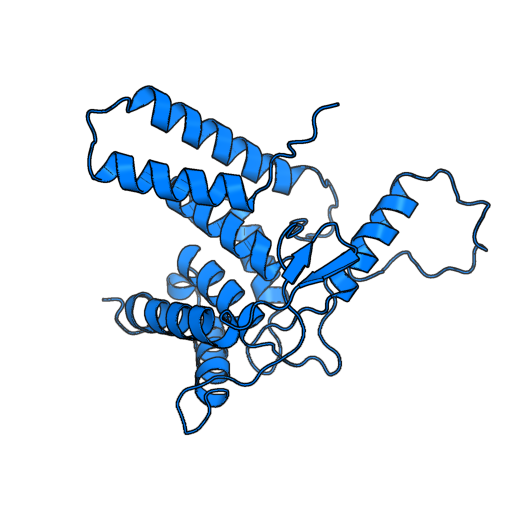 1
ATOM 1297 C C . MET A 1 163 ? -2.824 -0.089 -4.662 1.00 93.81 163 MET A C 1
ATOM 1299 O O . MET A 1 163 ? -3.837 0.608 -4.616 1.00 93.81 163 MET A O 1
ATOM 1303 N N . LEU A 1 164 ? -2.487 -0.918 -3.667 1.00 93.62 164 LEU A N 1
ATOM 1304 C CA . LEU A 1 164 ? -3.271 -1.059 -2.435 1.00 93.62 164 LEU A CA 1
ATOM 1305 C C . LEU A 1 164 ? -3.382 0.272 -1.680 1.00 93.62 164 LEU A C 1
ATOM 1307 O O . LEU A 1 164 ? -4.457 0.632 -1.206 1.00 93.62 164 LEU A O 1
ATOM 1311 N N . ALA A 1 165 ? -2.282 1.018 -1.582 1.00 90.62 165 ALA A N 1
ATOM 1312 C CA . ALA A 1 165 ? -2.247 2.308 -0.905 1.00 90.62 165 ALA A CA 1
ATOM 1313 C C . ALA A 1 165 ? -3.172 3.334 -1.584 1.00 90.62 165 ALA A C 1
ATOM 1315 O O . ALA A 1 165 ? -3.950 4.011 -0.914 1.00 90.62 165 ALA A O 1
ATOM 1316 N N . LEU A 1 166 ? -3.130 3.419 -2.915 1.00 91.44 166 LEU A N 1
ATOM 1317 C CA . LEU A 1 166 ? -3.973 4.322 -3.699 1.00 91.44 166 LEU A CA 1
ATOM 1318 C C . LEU A 1 166 ? -5.457 3.931 -3.633 1.00 91.44 166 LEU A C 1
ATOM 1320 O O . LEU A 1 166 ? -6.310 4.808 -3.480 1.00 91.44 166 LEU A O 1
ATOM 1324 N N . ILE A 1 167 ? -5.781 2.634 -3.686 1.00 93.25 167 ILE A N 1
ATOM 1325 C CA . ILE A 1 167 ? -7.158 2.145 -3.500 1.00 93.25 167 ILE A CA 1
ATOM 1326 C C . ILE A 1 167 ? -7.678 2.542 -2.112 1.00 93.25 167 ILE A C 1
ATOM 1328 O O . ILE A 1 167 ? -8.772 3.097 -2.003 1.00 93.25 167 ILE A O 1
ATOM 1332 N N . GLU A 1 168 ? -6.884 2.333 -1.058 1.00 91.31 168 GLU A N 1
ATOM 1333 C CA . GLU A 1 168 ? -7.270 2.693 0.312 1.00 91.31 168 GLU A CA 1
ATOM 1334 C C . GLU A 1 168 ? -7.434 4.197 0.522 1.00 91.31 168 GLU A C 1
ATOM 1336 O O . GLU A 1 168 ? -8.291 4.626 1.295 1.00 91.31 168 GLU A O 1
ATOM 1341 N N . ALA A 1 169 ? -6.654 5.009 -0.187 1.00 88.88 169 ALA A N 1
ATOM 1342 C CA . ALA A 1 169 ? -6.807 6.454 -0.162 1.00 88.88 169 ALA A CA 1
ATOM 1343 C C . ALA A 1 169 ? -8.067 6.951 -0.889 1.00 88.88 169 ALA A C 1
ATOM 1345 O O . ALA A 1 169 ? -8.411 8.124 -0.749 1.00 88.88 169 ALA A O 1
ATOM 1346 N N . GLY A 1 170 ? -8.752 6.102 -1.661 1.00 90.19 170 GLY A N 1
ATOM 1347 C CA . GLY A 1 170 ? -9.889 6.502 -2.491 1.00 90.19 170 GLY A CA 1
ATOM 1348 C C . GLY A 1 170 ? -9.474 7.113 -3.831 1.00 90.19 170 GLY A C 1
ATOM 1349 O O . GLY A 1 170 ? -10.215 7.912 -4.400 1.00 90.19 170 GLY A O 1
ATOM 1350 N N . GLN A 1 171 ? -8.297 6.757 -4.360 1.00 90.81 171 GLN A N 1
ATOM 1351 C CA . GLN A 1 171 ? -7.842 7.238 -5.669 1.00 90.81 171 GLN A CA 1
ATOM 1352 C C . GLN A 1 171 ? -8.786 6.814 -6.803 1.00 90.81 171 GLN A C 1
ATOM 1354 O O . GLN A 1 171 ? -8.947 7.565 -7.759 1.00 90.81 171 GLN A O 1
ATOM 1359 N N . ALA A 1 172 ? -9.451 5.663 -6.678 1.00 90.44 172 ALA A N 1
ATOM 1360 C CA . ALA A 1 172 ? -10.400 5.155 -7.669 1.00 90.44 172 ALA A CA 1
ATOM 1361 C C . ALA A 1 172 ? -11.565 6.122 -7.953 1.00 90.44 172 ALA A C 1
ATOM 1363 O O . ALA A 1 172 ? -11.961 6.270 -9.103 1.00 90.44 172 ALA A O 1
ATOM 1364 N N . GLU A 1 173 ? -12.062 6.826 -6.930 1.00 89.94 173 GLU A N 1
ATOM 1365 C CA . GLU A 1 173 ? -13.127 7.834 -7.072 1.00 89.94 173 GLU A CA 1
ATOM 1366 C C . GLU A 1 173 ? -12.643 9.115 -7.769 1.00 89.94 173 GLU A C 1
ATOM 1368 O O . GLU A 1 173 ? -13.450 9.916 -8.237 1.00 89.94 173 GLU A O 1
ATOM 1373 N N . ARG A 1 174 ? -11.324 9.348 -7.792 1.00 90.25 174 ARG A N 1
ATOM 1374 C CA . ARG A 1 174 ? -10.706 10.550 -8.367 1.00 90.25 174 ARG A CA 1
ATOM 1375 C C . ARG A 1 174 ? -10.272 10.318 -9.805 1.00 90.25 174 ARG A C 1
ATOM 1377 O O . ARG A 1 174 ? -10.661 11.059 -10.698 1.00 90.25 174 ARG A O 1
ATOM 1384 N N . ASP A 1 175 ? -9.412 9.325 -9.983 1.00 91.88 175 ASP A N 1
ATOM 1385 C CA . ASP A 1 175 ? -8.880 8.896 -11.265 1.00 91.88 175 ASP A CA 1
ATOM 1386 C C . ASP A 1 175 ? -8.438 7.429 -11.142 1.00 91.88 175 ASP A C 1
ATOM 1388 O O . ASP A 1 175 ? -7.412 7.147 -10.508 1.00 91.88 175 ASP A O 1
ATOM 1392 N N . PRO A 1 176 ? -9.195 6.486 -11.729 1.00 92.88 176 PRO A N 1
ATOM 1393 C CA . PRO A 1 176 ? -8.850 5.073 -11.707 1.00 92.88 176 PRO A CA 1
ATOM 1394 C C . PRO A 1 176 ? -7.764 4.704 -12.733 1.00 92.88 176 PRO A C 1
ATOM 1396 O O . PRO A 1 176 ? -7.266 3.578 -12.701 1.00 92.88 176 PRO A O 1
ATOM 1399 N N . THR A 1 177 ? -7.346 5.619 -13.618 1.00 93.50 177 THR A N 1
ATOM 1400 C CA . THR A 1 177 ? -6.384 5.341 -14.701 1.00 93.50 177 THR A CA 1
ATOM 1401 C C . THR A 1 177 ? -5.052 4.768 -14.200 1.00 93.50 177 THR A C 1
ATOM 1403 O O . THR A 1 177 ? -4.632 3.735 -14.732 1.00 93.50 177 THR A O 1
ATOM 1406 N N . PRO A 1 178 ? -4.399 5.332 -13.161 1.00 92.94 178 PRO A N 1
ATOM 1407 C CA . PRO A 1 178 ? -3.179 4.754 -12.589 1.00 92.94 178 PRO A CA 1
ATOM 1408 C C . PRO A 1 178 ? -3.387 3.324 -12.080 1.00 92.94 178 PRO A C 1
ATOM 1410 O O . PRO A 1 178 ? -2.533 2.460 -12.246 1.00 92.94 178 PRO A O 1
ATOM 1413 N N . LEU A 1 179 ? -4.565 3.037 -11.515 1.00 94.06 179 LEU A N 1
ATOM 1414 C CA . LEU A 1 179 ? -4.905 1.707 -11.007 1.00 94.06 179 LEU A CA 1
ATOM 1415 C C . LEU A 1 179 ? -5.108 0.709 -12.152 1.00 94.06 179 LEU A C 1
ATOM 1417 O O . LEU A 1 179 ? -4.693 -0.439 -12.045 1.00 94.06 179 LEU A O 1
ATOM 1421 N N . HIS A 1 180 ? -5.700 1.135 -13.269 1.00 94.69 180 HIS A N 1
ATOM 1422 C CA . HIS A 1 180 ? -5.839 0.301 -14.467 1.00 94.69 180 HIS A CA 1
ATOM 1423 C C . HIS A 1 180 ? -4.483 -0.050 -15.081 1.00 94.69 180 HIS A C 1
ATOM 1425 O O . HIS A 1 180 ? -4.250 -1.197 -15.469 1.00 94.69 180 HIS A O 1
ATOM 1431 N N . ARG A 1 181 ? -3.570 0.925 -15.142 1.00 94.25 181 ARG A N 1
ATOM 1432 C CA . ARG A 1 181 ? -2.204 0.703 -15.623 1.00 94.25 181 ARG A CA 1
ATOM 1433 C C . ARG A 1 181 ? -1.437 -0.254 -14.708 1.00 94.25 181 ARG A C 1
ATOM 1435 O O . ARG A 1 181 ? -0.845 -1.210 -15.207 1.00 94.25 181 ARG A O 1
ATOM 1442 N N . ALA A 1 182 ? -1.550 -0.075 -13.393 1.00 93.50 182 ALA A N 1
ATOM 1443 C CA . ALA A 1 182 ? -0.967 -0.974 -12.400 1.00 93.50 182 ALA A CA 1
ATOM 1444 C C . ALA A 1 182 ? -1.502 -2.408 -12.529 1.00 93.50 182 ALA A C 1
ATOM 1446 O O . ALA A 1 182 ? -0.725 -3.359 -12.596 1.00 93.50 182 ALA A O 1
ATOM 1447 N N . ALA A 1 183 ? -2.827 -2.565 -12.634 1.00 94.31 183 ALA A N 1
ATOM 1448 C CA . ALA A 1 183 ? -3.472 -3.864 -12.808 1.00 94.31 183 ALA A CA 1
ATOM 1449 C C . ALA A 1 183 ? -2.982 -4.568 -14.078 1.00 94.31 183 ALA A C 1
ATOM 1451 O O . ALA A 1 183 ? -2.686 -5.759 -14.045 1.00 94.31 183 ALA A O 1
ATOM 1452 N N . LYS A 1 184 ? -2.837 -3.827 -15.185 1.00 94.19 184 LYS A N 1
ATOM 1453 C CA . LYS A 1 184 ? -2.310 -4.364 -16.443 1.00 94.19 184 LYS A CA 1
ATOM 1454 C C . LYS A 1 184 ? -0.885 -4.895 -16.289 1.00 94.19 184 LYS A C 1
ATOM 1456 O O . LYS A 1 184 ? -0.587 -5.947 -16.844 1.00 94.19 184 LYS A O 1
ATOM 1461 N N . ILE A 1 185 ? -0.024 -4.198 -15.544 1.00 93.19 185 ILE A N 1
ATOM 1462 C CA . ILE A 1 185 ? 1.326 -4.688 -15.243 1.00 93.19 185 ILE A CA 1
ATOM 1463 C C . ILE A 1 185 ? 1.253 -5.995 -14.458 1.00 93.19 185 ILE A C 1
ATOM 1465 O O . ILE A 1 185 ? 1.836 -6.976 -14.896 1.00 93.19 185 ILE A O 1
ATOM 1469 N N . LEU A 1 186 ? 0.485 -6.042 -13.366 1.00 92.56 186 LEU A N 1
ATOM 1470 C CA . LEU A 1 186 ? 0.374 -7.253 -12.548 1.00 92.56 186 LEU A CA 1
ATOM 1471 C C . LEU A 1 186 ? -0.180 -8.440 -13.352 1.00 92.56 186 LEU A C 1
ATOM 1473 O O . LEU A 1 186 ? 0.405 -9.513 -13.325 1.00 92.56 186 LEU A O 1
ATOM 1477 N N . ILE A 1 187 ? -1.253 -8.250 -14.121 1.00 93.12 187 ILE A N 1
ATOM 1478 C CA . ILE A 1 187 ? -1.852 -9.322 -14.933 1.00 93.12 187 ILE A CA 1
ATOM 1479 C C . ILE A 1 187 ? -0.864 -9.830 -15.991 1.00 93.12 187 ILE A C 1
ATOM 1481 O O . ILE A 1 187 ? -0.703 -11.035 -16.151 1.00 93.12 187 ILE A O 1
ATOM 1485 N N . ASN A 1 188 ? -0.168 -8.928 -16.686 1.00 92.88 188 ASN A N 1
ATOM 1486 C CA . ASN A 1 188 ? 0.793 -9.312 -17.723 1.00 92.88 188 ASN A CA 1
ATOM 1487 C C . ASN A 1 188 ? 2.086 -9.921 -17.160 1.00 92.88 188 ASN A C 1
ATOM 1489 O O . ASN A 1 188 ? 2.847 -10.525 -17.911 1.00 92.88 188 ASN A O 1
ATOM 1493 N N . SER A 1 189 ? 2.355 -9.728 -15.870 1.00 90.56 189 SER A N 1
ATOM 1494 C CA . SER A 1 189 ? 3.490 -10.328 -15.170 1.00 90.56 189 SER A CA 1
ATOM 1495 C C . SER A 1 189 ? 3.200 -11.736 -14.644 1.00 90.56 189 SER A C 1
ATOM 1497 O O . SER A 1 189 ? 4.137 -12.397 -14.199 1.00 90.56 189 SER A O 1
ATOM 1499 N N . GLN A 1 190 ? 1.945 -12.194 -14.665 1.00 91.06 190 GLN A N 1
ATOM 1500 C CA . GLN A 1 190 ? 1.591 -13.540 -14.222 1.00 91.06 190 GLN A CA 1
ATOM 1501 C C . GLN A 1 190 ? 2.117 -14.594 -15.210 1.00 91.06 190 GLN A C 1
ATOM 1503 O O . GLN A 1 190 ? 1.980 -14.452 -16.425 1.00 91.06 190 GLN A O 1
ATOM 1508 N N . MET A 1 191 ? 2.724 -15.655 -14.680 1.00 91.06 191 MET A N 1
ATOM 1509 C CA . MET A 1 191 ? 3.222 -16.791 -15.454 1.00 91.06 191 MET A CA 1
ATOM 1510 C C . MET A 1 191 ? 2.086 -17.764 -15.814 1.00 91.06 191 MET A C 1
ATOM 1512 O O . MET A 1 191 ? 1.004 -17.721 -15.232 1.00 91.06 191 MET A O 1
ATOM 1516 N N . GLU A 1 192 ? 2.322 -18.668 -16.771 1.00 89.06 192 GLU A N 1
ATOM 1517 C CA . GLU A 1 192 ? 1.307 -19.634 -17.235 1.00 89.06 192 GLU A CA 1
ATOM 1518 C C . GLU A 1 192 ? 0.802 -20.579 -16.130 1.00 89.06 192 GLU A C 1
ATOM 1520 O O . GLU A 1 192 ? -0.337 -21.040 -16.179 1.00 89.06 192 GLU A O 1
ATOM 1525 N N . ASP A 1 193 ? 1.633 -20.854 -15.122 1.00 89.88 193 ASP A N 1
ATOM 1526 C CA . ASP A 1 193 ? 1.297 -21.676 -13.955 1.00 89.88 193 ASP A CA 1
ATOM 1527 C C . ASP A 1 193 ? 0.560 -20.899 -12.847 1.00 89.88 193 ASP A C 1
ATOM 1529 O O . ASP A 1 193 ? 0.130 -21.488 -11.853 1.00 89.88 193 ASP A O 1
ATOM 1533 N N . GLY A 1 194 ? 0.389 -19.588 -13.024 1.00 85.69 194 GLY A N 1
ATOM 1534 C CA . GLY A 1 194 ? -0.238 -18.688 -12.067 1.00 85.69 194 GLY A CA 1
ATOM 1535 C C . GLY A 1 194 ? 0.706 -18.098 -11.013 1.00 85.69 194 GLY A C 1
ATOM 1536 O O . GLY A 1 194 ? 0.233 -17.252 -10.248 1.00 85.69 194 GLY A O 1
ATOM 1537 N N . ASP A 1 195 ? 1.990 -18.488 -10.974 1.00 88.19 195 ASP A N 1
ATOM 1538 C CA . ASP A 1 195 ? 3.017 -17.848 -10.131 1.00 88.19 195 ASP A CA 1
ATOM 1539 C C . ASP A 1 195 ? 3.420 -16.487 -10.735 1.00 88.19 195 A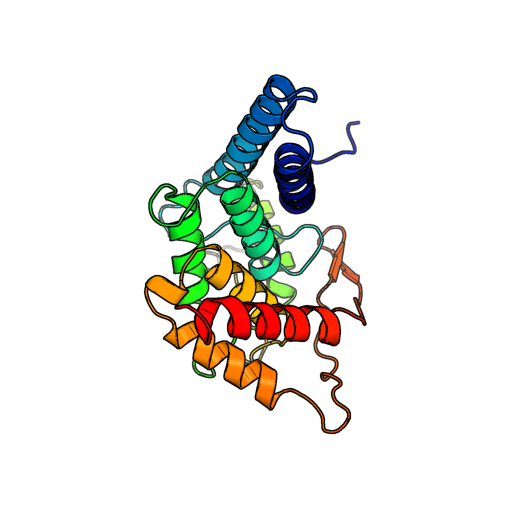SP A C 1
ATOM 1541 O O . ASP A 1 195 ? 3.069 -16.118 -11.862 1.00 88.19 195 ASP A O 1
ATOM 1545 N N . PHE A 1 196 ? 4.168 -15.715 -9.958 1.00 88.38 196 PHE A N 1
ATOM 1546 C CA . PHE A 1 196 ? 4.799 -14.475 -10.383 1.00 88.38 196 PHE A CA 1
ATOM 1547 C C . PHE A 1 196 ? 6.321 -14.640 -10.382 1.00 88.38 196 PHE A C 1
ATOM 1549 O O . PHE A 1 196 ? 6.868 -15.338 -9.519 1.00 88.38 196 PHE A O 1
ATOM 1556 N N . PRO A 1 197 ? 7.044 -13.978 -11.302 1.00 84.69 197 PRO A N 1
ATOM 1557 C CA . PRO A 1 197 ? 8.491 -14.097 -11.375 1.00 84.69 197 PRO A CA 1
ATOM 1558 C C . PRO A 1 197 ? 9.162 -13.566 -10.103 1.00 84.69 197 PRO A C 1
ATOM 1560 O O . PRO A 1 197 ? 8.720 -12.601 -9.473 1.00 84.69 197 PRO A O 1
ATOM 1563 N N . GLN A 1 198 ? 10.266 -14.208 -9.720 1.00 78.25 198 GLN A N 1
ATOM 1564 C CA . GLN A 1 198 ? 11.115 -13.727 -8.638 1.00 78.25 198 GLN A CA 1
ATOM 1565 C C . GLN A 1 198 ? 11.940 -12.533 -9.133 1.00 78.25 198 GLN A C 1
ATOM 1567 O O . GLN A 1 198 ? 12.824 -12.686 -9.972 1.00 78.25 198 GLN A O 1
ATOM 1572 N N . GLU A 1 199 ? 11.655 -11.361 -8.578 1.00 81.44 199 GLU A N 1
ATOM 1573 C CA . GLU A 1 199 ? 12.389 -10.115 -8.817 1.00 81.44 199 GLU A CA 1
ATOM 1574 C C . GLU A 1 199 ? 13.377 -9.833 -7.662 1.00 81.44 199 GLU A C 1
ATOM 1576 O O . GLU A 1 199 ? 13.669 -10.716 -6.841 1.00 81.44 199 GLU A O 1
ATOM 1581 N N . GLU A 1 200 ? 13.927 -8.616 -7.614 1.00 73.25 200 GLU A N 1
ATOM 1582 C CA . GLU A 1 200 ? 14.910 -8.166 -6.624 1.00 73.25 200 GLU A CA 1
ATOM 1583 C C . GLU A 1 200 ? 14.448 -8.350 -5.170 1.00 73.25 200 GLU A C 1
ATOM 1585 O O . GLU A 1 200 ? 13.267 -8.455 -4.839 1.00 73.25 200 GLU A O 1
ATOM 1590 N N . ILE A 1 201 ? 15.418 -8.384 -4.254 1.00 69.00 201 ILE A N 1
ATOM 1591 C CA . ILE A 1 201 ? 15.139 -8.567 -2.829 1.00 69.00 201 ILE A CA 1
ATOM 1592 C C . ILE A 1 201 ? 14.410 -7.337 -2.274 1.00 69.00 201 ILE A C 1
ATOM 1594 O O . ILE A 1 201 ? 14.890 -6.213 -2.401 1.00 69.00 201 ILE A O 1
ATOM 1598 N N . MET A 1 202 ? 13.277 -7.576 -1.607 1.00 58.19 202 MET A N 1
ATOM 1599 C CA . MET A 1 202 ? 12.347 -6.531 -1.155 1.00 58.19 202 MET A CA 1
ATOM 1600 C C . MET A 1 202 ? 12.311 -6.305 0.363 1.00 58.19 202 MET A C 1
ATOM 1602 O O . MET A 1 202 ? 11.785 -5.289 0.824 1.00 58.19 202 MET A O 1
ATOM 1606 N N . GLY A 1 203 ? 12.847 -7.235 1.157 1.00 56.53 203 GLY A N 1
ATOM 1607 C CA . GLY A 1 203 ? 12.967 -7.073 2.603 1.00 56.53 203 GLY A CA 1
ATOM 1608 C C . GLY A 1 203 ? 14.256 -6.351 2.967 1.00 56.53 203 GLY A C 1
ATOM 1609 O O . GLY A 1 203 ? 15.320 -6.695 2.453 1.00 56.53 203 GLY A O 1
ATOM 1610 N N . VAL A 1 204 ? 14.171 -5.398 3.895 1.00 54.91 204 VAL A N 1
ATOM 1611 C CA . VAL A 1 204 ? 15.344 -4.793 4.532 1.00 54.91 204 VAL A CA 1
ATOM 1612 C C . VAL A 1 204 ? 15.195 -4.897 6.045 1.00 54.91 204 VAL A C 1
ATOM 1614 O O . VAL A 1 204 ? 14.121 -4.664 6.593 1.00 54.91 204 VAL A O 1
ATOM 1617 N N . PHE A 1 205 ? 16.273 -5.263 6.722 1.00 49.75 205 PHE A N 1
ATOM 1618 C CA . PHE A 1 205 ? 16.407 -5.254 8.167 1.00 49.75 205 PHE A CA 1
ATOM 1619 C C . PHE A 1 205 ? 17.635 -4.423 8.534 1.00 49.75 205 PHE A C 1
ATOM 1621 O O . PHE A 1 205 ? 18.687 -4.517 7.900 1.00 49.75 205 PHE A O 1
ATOM 1628 N N . ASN A 1 206 ? 17.490 -3.569 9.547 1.00 52.00 206 ASN A N 1
ATOM 1629 C CA . ASN A 1 206 ? 18.553 -2.700 10.057 1.00 52.00 206 ASN A CA 1
ATOM 1630 C C . ASN A 1 206 ? 19.257 -1.828 8.990 1.00 52.00 206 ASN A C 1
ATOM 1632 O O . ASN A 1 206 ? 20.439 -1.515 9.109 1.00 52.00 206 ASN A O 1
ATOM 1636 N N . LYS A 1 207 ? 18.529 -1.434 7.935 1.00 53.03 207 LYS A N 1
ATOM 1637 C CA . LYS A 1 207 ? 18.994 -0.594 6.811 1.00 53.03 207 LYS A CA 1
ATOM 1638 C C . LYS A 1 207 ? 20.112 -1.181 5.931 1.00 53.03 207 LYS A C 1
ATOM 1640 O O . LYS A 1 207 ? 20.409 -0.601 4.891 1.00 53.03 207 LYS A O 1
ATOM 1645 N N . ASN A 1 208 ? 20.726 -2.297 6.322 1.00 52.47 208 ASN A N 1
ATOM 1646 C CA . ASN A 1 208 ? 21.896 -2.877 5.657 1.00 52.47 208 ASN A CA 1
ATOM 1647 C C . ASN A 1 208 ? 21.793 -4.388 5.388 1.00 52.47 208 ASN A C 1
ATOM 1649 O O . ASN A 1 208 ? 22.637 -4.926 4.676 1.00 52.47 208 ASN A O 1
ATOM 1653 N N . CYS A 1 209 ? 20.784 -5.074 5.930 1.00 48.16 209 CYS A N 1
ATOM 1654 C CA . CYS A 1 209 ? 20.582 -6.504 5.735 1.00 48.16 209 CYS A CA 1
ATOM 1655 C C . CYS A 1 209 ? 19.364 -6.739 4.842 1.00 48.16 209 CYS A C 1
ATOM 1657 O O . CYS A 1 209 ? 18.256 -6.333 5.176 1.00 48.16 209 CYS 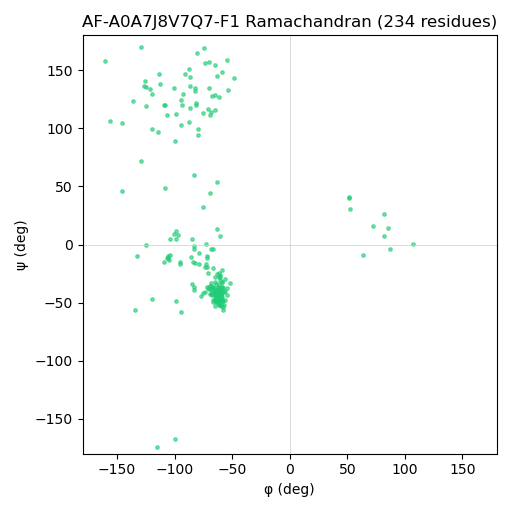A O 1
ATOM 1659 N N . MET A 1 210 ? 19.564 -7.388 3.700 1.00 59.12 210 MET A N 1
ATOM 1660 C CA . MET A 1 210 ? 18.500 -7.676 2.741 1.00 59.12 210 MET A CA 1
ATOM 1661 C C . MET A 1 210 ? 17.915 -9.063 3.027 1.00 59.12 210 MET A C 1
ATOM 1663 O O . MET A 1 210 ? 18.664 -10.032 3.140 1.00 59.12 210 MET A O 1
ATOM 1667 N N . ILE A 1 211 ? 16.590 -9.173 3.139 1.00 64.62 211 ILE A N 1
ATOM 1668 C CA . ILE A 1 211 ? 15.882 -10.433 3.413 1.00 64.62 211 ILE A CA 1
ATOM 1669 C C . ILE A 1 211 ? 14.935 -10.741 2.255 1.00 64.62 211 ILE A C 1
ATOM 1671 O O . ILE A 1 211 ? 14.134 -9.900 1.843 1.00 64.62 211 ILE A O 1
ATOM 1675 N N . SER A 1 212 ? 15.005 -11.966 1.735 1.00 66.38 212 SER A N 1
ATOM 1676 C CA . SER A 1 212 ? 14.070 -12.435 0.714 1.00 66.38 212 SER A CA 1
ATOM 1677 C C . SER A 1 212 ? 12.764 -12.899 1.355 1.00 66.38 212 SER A C 1
ATOM 1679 O O . SER A 1 212 ? 12.753 -13.834 2.154 1.00 66.38 212 SER A O 1
ATOM 1681 N N . TYR A 1 213 ? 11.655 -12.261 0.978 1.00 72.31 213 TYR A N 1
ATOM 1682 C CA . TYR A 1 213 ? 10.305 -12.725 1.289 1.00 72.31 213 TYR A CA 1
ATOM 1683 C C . TYR A 1 213 ? 9.721 -13.437 0.069 1.00 72.31 213 TYR A C 1
ATOM 1685 O O . TYR A 1 213 ? 9.051 -12.831 -0.765 1.00 72.31 213 TYR A O 1
ATOM 1693 N N . SER A 1 214 ? 9.959 -14.744 -0.031 1.00 74.38 214 SER A N 1
ATOM 1694 C CA . SER A 1 214 ? 9.602 -15.550 -1.209 1.00 74.38 214 SER A CA 1
ATOM 1695 C C . SER A 1 214 ? 8.104 -15.518 -1.530 1.00 74.38 214 SER A C 1
ATOM 1697 O O . SER A 1 214 ? 7.716 -15.567 -2.690 1.00 74.38 214 SER A O 1
ATOM 1699 N N . ALA A 1 215 ? 7.251 -15.403 -0.508 1.00 82.19 215 ALA A N 1
ATOM 1700 C CA . ALA A 1 215 ? 5.801 -15.397 -0.680 1.00 82.19 215 ALA A CA 1
ATOM 1701 C C . ALA A 1 215 ? 5.236 -14.047 -1.163 1.00 82.19 215 ALA A C 1
ATOM 1703 O O . ALA A 1 215 ? 4.103 -14.002 -1.638 1.00 82.19 215 ALA A O 1
ATOM 1704 N N . TYR A 1 216 ? 5.992 -12.945 -1.068 1.00 84.12 216 TYR A N 1
ATOM 1705 C CA . TYR A 1 216 ? 5.483 -11.603 -1.392 1.00 84.12 216 TYR A CA 1
ATOM 1706 C C . TYR A 1 216 ? 5.104 -11.452 -2.861 1.00 84.12 216 TYR A C 1
ATOM 1708 O O . TYR A 1 216 ? 4.119 -10.778 -3.158 1.00 84.12 216 TYR A O 1
ATOM 1716 N N . ARG A 1 217 ? 5.832 -12.129 -3.756 1.00 83.62 217 ARG A N 1
ATOM 1717 C CA . ARG A 1 217 ? 5.528 -12.134 -5.191 1.00 83.62 217 ARG A CA 1
ATOM 1718 C C . ARG A 1 217 ? 4.155 -12.730 -5.507 1.00 83.62 217 ARG A C 1
ATOM 1720 O O . ARG A 1 217 ? 3.575 -12.360 -6.505 1.00 83.62 217 ARG A O 1
ATOM 1727 N N . ASN A 1 218 ? 3.616 -13.588 -4.640 1.00 86.81 218 ASN A N 1
ATOM 1728 C CA . ASN A 1 218 ? 2.292 -14.183 -4.820 1.00 86.81 218 ASN A CA 1
ATOM 1729 C C . ASN A 1 218 ? 1.223 -13.457 -4.002 1.00 86.81 218 ASN A C 1
ATOM 1731 O O . ASN A 1 218 ? 0.181 -13.076 -4.524 1.00 86.81 218 ASN A O 1
ATOM 1735 N N . ILE A 1 219 ? 1.492 -13.219 -2.716 1.00 89.62 219 ILE A N 1
ATOM 1736 C CA . ILE A 1 219 ? 0.506 -12.654 -1.787 1.00 89.62 219 ILE A CA 1
ATOM 1737 C C . ILE A 1 219 ? 0.056 -11.261 -2.233 1.00 89.62 219 ILE A C 1
ATOM 1739 O O . ILE A 1 219 ? -1.142 -10.983 -2.260 1.00 89.62 219 ILE A O 1
ATOM 1743 N N . PHE A 1 220 ? 0.997 -10.374 -2.566 1.00 92.12 220 PHE A N 1
ATOM 1744 C CA . PHE A 1 220 ? 0.661 -8.974 -2.811 1.00 92.12 220 PHE A CA 1
ATOM 1745 C C . PHE A 1 220 ? -0.030 -8.726 -4.151 1.00 92.12 220 PHE A C 1
ATOM 1747 O O . PHE A 1 220 ? -1.012 -7.985 -4.135 1.00 92.12 220 PHE A O 1
ATOM 1754 N N . PRO A 1 221 ? 0.376 -9.346 -5.273 1.00 91.62 221 PRO A N 1
ATOM 1755 C CA . PRO A 1 221 ? -0.355 -9.192 -6.529 1.00 91.62 221 PRO A CA 1
ATOM 1756 C C . PRO A 1 221 ? -1.774 -9.733 -6.454 1.00 91.62 221 PRO A C 1
ATOM 1758 O O . PRO A 1 221 ? -2.702 -9.056 -6.888 1.00 91.62 221 PRO A O 1
ATOM 1761 N N . ILE A 1 222 ? -1.962 -10.905 -5.834 1.00 93.00 222 ILE A N 1
ATOM 1762 C CA . ILE A 1 222 ? -3.294 -11.485 -5.632 1.00 93.00 222 ILE A CA 1
ATOM 1763 C C . ILE A 1 222 ? -4.153 -10.544 -4.781 1.00 93.00 222 ILE A C 1
ATOM 1765 O O . ILE A 1 222 ? -5.299 -10.265 -5.132 1.00 93.00 222 ILE A O 1
ATOM 1769 N N . TRP A 1 223 ? -3.598 -10.002 -3.692 1.00 93.81 223 TRP A N 1
ATOM 1770 C CA . TRP A 1 223 ? -4.321 -9.061 -2.837 1.00 93.81 223 TRP A CA 1
ATOM 1771 C C . TRP A 1 223 ? -4.670 -7.762 -3.577 1.00 93.81 223 TRP A C 1
ATOM 1773 O O . TRP A 1 223 ? -5.821 -7.329 -3.550 1.00 93.81 223 TRP A O 1
ATOM 1783 N N . ALA A 1 224 ? -3.710 -7.158 -4.278 1.00 93.88 224 ALA A N 1
ATOM 1784 C CA . ALA A 1 224 ? -3.911 -5.911 -5.009 1.00 93.88 224 ALA A CA 1
ATOM 1785 C C . ALA A 1 224 ? -4.949 -6.057 -6.130 1.00 93.88 224 ALA A C 1
ATOM 1787 O O . ALA A 1 224 ? -5.848 -5.223 -6.240 1.00 93.88 224 ALA A O 1
ATOM 1788 N N . LEU A 1 225 ? -4.879 -7.138 -6.914 1.00 94.00 225 LEU A N 1
ATOM 1789 C CA . LEU A 1 225 ? -5.860 -7.436 -7.960 1.00 94.00 225 LEU A CA 1
ATOM 1790 C C . LEU A 1 225 ? -7.246 -7.752 -7.381 1.00 94.00 225 LEU A C 1
ATOM 1792 O O . LEU A 1 225 ? -8.250 -7.333 -7.955 1.00 94.00 225 LEU A O 1
ATOM 1796 N N . GLY A 1 226 ? -7.314 -8.431 -6.232 1.00 93.94 226 GLY A N 1
ATOM 1797 C CA . GLY A 1 226 ? -8.569 -8.682 -5.522 1.00 93.94 226 GLY A CA 1
ATOM 1798 C C . GLY A 1 226 ? -9.248 -7.391 -5.054 1.00 93.94 226 GLY A C 1
ATOM 1799 O O . GLY A 1 226 ? -10.424 -7.171 -5.343 1.00 93.94 226 GLY A O 1
ATOM 1800 N N . GLU A 1 227 ? -8.504 -6.499 -4.395 1.00 93.31 227 GLU A N 1
ATOM 1801 C CA . GLU A 1 227 ? -9.010 -5.183 -3.975 1.00 93.31 227 GLU A CA 1
ATOM 1802 C C . GLU A 1 227 ? -9.404 -4.321 -5.179 1.00 93.31 227 GLU A C 1
ATOM 1804 O O . GLU A 1 227 ? -10.446 -3.671 -5.163 1.00 93.31 227 GLU A O 1
ATOM 1809 N N . TYR A 1 228 ? -8.611 -4.349 -6.251 1.00 94.06 228 TYR A N 1
ATOM 1810 C CA . TYR A 1 228 ? -8.918 -3.652 -7.497 1.00 94.06 228 TYR A CA 1
ATOM 1811 C C . TYR A 1 228 ? -10.231 -4.123 -8.118 1.00 94.06 228 TYR A C 1
ATOM 1813 O O . TYR A 1 228 ? -11.087 -3.311 -8.471 1.00 94.06 228 TYR A O 1
ATOM 1821 N N . HIS A 1 229 ? -10.422 -5.435 -8.210 1.00 93.44 229 HIS A N 1
ATOM 1822 C CA . HIS A 1 229 ? -11.651 -6.004 -8.731 1.00 93.44 229 HIS A CA 1
ATOM 1823 C C . HIS A 1 229 ? -12.861 -5.571 -7.889 1.00 93.44 229 HIS A C 1
ATOM 1825 O O . HIS A 1 229 ? -13.817 -5.023 -8.433 1.00 93.44 229 HIS A O 1
ATOM 1831 N N . CYS A 1 230 ? -12.793 -5.723 -6.564 1.00 91.69 230 CYS A N 1
ATOM 1832 C CA . CYS A 1 230 ? -13.912 -5.422 -5.670 1.00 91.69 230 CYS A CA 1
ATOM 1833 C C . CYS A 1 230 ? -14.221 -3.921 -5.540 1.00 91.69 230 CYS A C 1
ATOM 1835 O O . CYS A 1 230 ? -15.385 -3.546 -5.441 1.00 91.69 230 CYS A O 1
ATOM 1837 N N . ARG A 1 231 ? -13.198 -3.058 -5.502 1.00 90.50 231 ARG A N 1
ATOM 1838 C CA . ARG A 1 231 ? -13.352 -1.631 -5.154 1.00 90.50 231 ARG A CA 1
ATOM 1839 C C . ARG A 1 231 ? -13.221 -0.672 -6.328 1.00 90.50 231 ARG A C 1
ATOM 1841 O O . ARG A 1 231 ? -13.506 0.507 -6.153 1.00 90.50 231 ARG A O 1
ATOM 1848 N N . VAL A 1 232 ? -12.757 -1.135 -7.487 1.00 89.19 232 VAL A N 1
ATOM 1849 C CA . VAL A 1 232 ? -12.555 -0.281 -8.670 1.00 89.19 232 VAL A CA 1
ATOM 1850 C C . VAL A 1 232 ? -13.399 -0.755 -9.843 1.00 89.19 232 VAL A C 1
ATOM 1852 O O . VAL A 1 232 ? -14.061 0.064 -10.467 1.00 89.19 232 VAL A O 1
ATOM 1855 N N . LEU A 1 233 ? -13.406 -2.058 -10.141 1.00 88.12 233 LEU A N 1
ATOM 1856 C CA . LEU A 1 233 ? -14.199 -2.594 -11.256 1.00 88.12 233 LEU A CA 1
ATOM 1857 C C . LEU A 1 233 ? -15.659 -2.857 -10.884 1.00 88.12 233 LEU A C 1
ATOM 1859 O O . LEU A 1 233 ? -16.544 -2.626 -11.700 1.00 88.12 233 LEU A O 1
ATOM 1863 N N . GLN A 1 234 ? -15.903 -3.358 -9.674 1.00 81.25 234 GLN A N 1
ATOM 1864 C CA . GLN A 1 234 ? -17.242 -3.684 -9.174 1.00 81.25 234 GLN A CA 1
ATOM 1865 C C . GLN A 1 234 ? -17.838 -2.593 -8.276 1.00 81.25 234 GLN A C 1
ATOM 1867 O O . GLN A 1 234 ? -18.844 -2.836 -7.608 1.00 81.25 234 GLN A O 1
ATOM 1872 N N . ALA A 1 235 ? -17.223 -1.407 -8.234 1.00 65.00 235 ALA A N 1
ATOM 1873 C CA . ALA A 1 235 ? -17.793 -0.280 -7.511 1.00 65.00 235 ALA A CA 1
ATOM 1874 C C . ALA A 1 235 ? -19.164 0.084 -8.130 1.00 65.00 235 ALA A C 1
ATOM 1876 O O . ALA A 1 235 ? -19.236 0.218 -9.353 1.00 65.00 235 ALA A O 1
ATOM 1877 N N . PRO A 1 236 ? -20.238 0.172 -7.322 1.00 49.88 236 PRO A N 1
ATOM 1878 C CA . PRO A 1 236 ? -21.592 0.450 -7.801 1.00 49.88 236 PRO A CA 1
ATOM 1879 C C . PRO A 1 236 ? -21.769 1.866 -8.360 1.00 49.88 236 PRO A C 1
ATOM 1881 O O . PRO A 1 236 ? -21.043 2.785 -7.915 1.00 49.88 236 PRO A O 1
#

Sequence (236 aa):
MDWQHRYVECTSAAIQALASFKKLYPEHRTEDIQNCIGRAVEFIEKMQAEDGSCNGDFDRYGSWGICFSYAGWFGIKGLSAAGRTYKNSSHIRKACDFFLSKELVTGGWGESYLSCQNKLFSWIFSNSNSSELLGKDCMFDNIPVYTNLEGNRPHIVNTSWTMLALIEAGQAERDPTPLHRAAKILINSQMEDGDFPQEEIMGVFNKNCMISYSAYRNIFPIWALGEYHCRVLQAP

Secondary structure (DSSP, 8-state):
-------HHHHHHHHHHHHHHHHH-TTSSHHHHHHHHHHHHHHHHHHHHS---TT-------SSSSSHHHHHHHHHHHHHHTT--TTT-HHHHHHHHHHHHT--TTS---B-THHHHHHHHHHHHHH---TTSS-TT---TT--SS-BPTTS---HHHHHHHHHHHHHTTGGGT--HHHHHHHHHHHHH--TTS-----S--EEETTTEEE--TTHHHHHHHHHHHHHIIIIIS--

pLDDT: mean 74.99, std 19.02, range [25.44, 94.69]

Organism: NCBI:txid34286